Protein AF-A0A0F9SLY6-F1 (afdb_monomer_lite)

Radius of gyration: 61.39 Å; chains: 1; bounding box: 101×40×168 Å

Structure (mmCIF, N/CA/C/O backbone):
data_AF-A0A0F9SLY6-F1
#
_entry.id   AF-A0A0F9SLY6-F1
#
loop_
_atom_site.group_PDB
_atom_site.id
_atom_site.type_symbol
_atom_site.label_atom_id
_atom_site.label_alt_id
_atom_site.label_comp_id
_atom_site.label_asym_id
_atom_site.label_entity_id
_atom_site.label_seq_id
_atom_site.pdbx_PDB_ins_code
_atom_site.Cartn_x
_atom_site.Cartn_y
_atom_site.Cartn_z
_atom_site.occupancy
_atom_site.B_iso_or_equiv
_atom_site.auth_seq_id
_atom_site.auth_comp_id
_atom_site.auth_asym_id
_atom_site.auth_atom_id
_atom_site.pdbx_PDB_model_num
ATOM 1 N N . MET A 1 1 ? -42.425 -1.261 106.866 1.00 47.03 1 MET A N 1
ATOM 2 C CA . MET A 1 1 ? -43.127 -2.132 107.835 1.00 47.03 1 MET A CA 1
ATOM 3 C C . MET A 1 1 ? -44.609 -1.828 107.712 1.00 47.03 1 MET A C 1
ATOM 5 O O . MET A 1 1 ? -45.047 -0.785 108.190 1.00 47.03 1 MET A O 1
ATOM 9 N N . ALA A 1 2 ? -45.353 -2.676 107.007 1.00 48.91 2 ALA A N 1
ATOM 10 C CA . ALA A 1 2 ? -46.797 -2.530 106.864 1.00 48.91 2 ALA A CA 1
ATOM 11 C C . ALA A 1 2 ? -47.507 -3.067 108.118 1.00 48.91 2 ALA A C 1
ATOM 13 O O . ALA A 1 2 ? -47.234 -4.184 108.560 1.00 48.91 2 ALA A O 1
ATOM 14 N N . THR A 1 3 ? -48.412 -2.274 108.696 1.00 45.00 3 THR A N 1
ATOM 15 C CA . THR A 1 3 ? -49.222 -2.668 109.859 1.00 45.00 3 THR A CA 1
ATOM 16 C C . THR A 1 3 ? -50.641 -2.968 109.392 1.00 45.00 3 THR A C 1
ATOM 18 O O . THR A 1 3 ? -51.327 -2.081 108.885 1.00 45.00 3 THR A O 1
ATOM 21 N N . VAL A 1 4 ? -51.102 -4.206 109.569 1.00 47.44 4 VAL A N 1
ATOM 22 C CA . VAL A 1 4 ? -52.489 -4.591 109.264 1.00 47.44 4 VAL A CA 1
ATOM 23 C C . VAL A 1 4 ? -53.409 -4.108 110.376 1.00 47.44 4 VAL A C 1
ATOM 25 O O . VAL A 1 4 ? -53.183 -4.418 111.544 1.00 47.44 4 VAL A O 1
ATOM 28 N N . THR A 1 5 ? -54.488 -3.415 110.011 1.00 44.62 5 THR A N 1
ATOM 29 C CA . THR A 1 5 ? -55.606 -3.134 110.926 1.00 44.62 5 THR A CA 1
ATOM 30 C C . THR A 1 5 ? -56.842 -3.841 110.373 1.00 44.62 5 THR A C 1
ATOM 32 O O . THR A 1 5 ? -57.416 -3.393 109.387 1.00 44.62 5 THR A O 1
ATOM 35 N N . GLY A 1 6 ? -57.212 -4.988 110.947 1.00 45.09 6 GLY A N 1
ATOM 36 C CA . GLY A 1 6 ? -58.365 -5.792 110.516 1.00 45.09 6 GLY A CA 1
ATOM 37 C C . GLY A 1 6 ? -59.465 -5.852 111.578 1.00 45.09 6 GLY A C 1
ATOM 38 O O . GLY A 1 6 ? -59.184 -5.789 112.775 1.00 45.09 6 GLY A O 1
ATOM 39 N N . THR A 1 7 ? -60.724 -5.971 111.150 1.00 43.03 7 THR A N 1
ATOM 40 C CA . THR A 1 7 ? -61.892 -6.178 112.027 1.00 43.03 7 THR A CA 1
ATOM 41 C C . THR A 1 7 ? -62.180 -7.675 112.172 1.00 43.03 7 THR A C 1
ATOM 43 O O . THR A 1 7 ? -62.282 -8.386 111.176 1.00 43.03 7 THR A O 1
ATOM 46 N N . GLN A 1 8 ? -62.302 -8.169 113.408 1.00 48.91 8 GLN A N 1
ATOM 47 C CA . GLN A 1 8 ? -62.439 -9.599 113.703 1.00 48.91 8 GLN A CA 1
ATOM 48 C C . GLN A 1 8 ? -63.908 -10.042 113.763 1.00 48.91 8 GLN A C 1
ATOM 50 O O . GLN A 1 8 ? -64.738 -9.387 114.390 1.00 48.91 8 GLN A O 1
ATOM 55 N N . THR A 1 9 ? -64.204 -11.202 113.177 1.00 47.12 9 THR A N 1
ATOM 56 C CA . THR A 1 9 ? -65.429 -11.971 113.436 1.00 47.12 9 THR A CA 1
ATOM 57 C C . THR A 1 9 ? -65.025 -13.338 113.986 1.00 47.12 9 THR A C 1
ATOM 59 O O . THR A 1 9 ? -64.252 -14.058 113.361 1.00 47.12 9 THR A O 1
ATOM 62 N N . SER A 1 10 ? -65.472 -13.674 115.197 1.00 45.94 10 SER A N 1
ATOM 63 C CA . SER A 1 10 ? -65.272 -15.001 115.785 1.00 45.94 10 SER A CA 1
ATOM 64 C C . SER A 1 10 ? -66.527 -15.842 115.572 1.00 45.94 10 SER A C 1
ATOM 66 O O . SER A 1 10 ? -67.583 -15.499 116.104 1.00 45.94 10 SER A O 1
ATOM 68 N N . GLU A 1 11 ? -66.413 -16.963 114.867 1.00 47.12 11 GLU A N 1
ATOM 69 C CA . GLU A 1 11 ? -67.407 -18.037 114.936 1.00 47.12 11 GLU A CA 1
ATOM 70 C C . GLU A 1 11 ? -66.894 -19.107 115.903 1.00 47.12 11 GLU A C 1
ATOM 72 O O . GLU A 1 11 ? -65.900 -19.780 115.640 1.00 47.12 11 GLU A O 1
ATOM 77 N N . SER A 1 12 ? -67.526 -19.223 117.075 1.00 42.84 12 SER A N 1
ATOM 78 C CA . SER A 1 12 ? -67.151 -20.233 118.064 1.00 42.84 12 SER A CA 1
ATOM 79 C C . SER A 1 12 ? -67.780 -21.577 117.704 1.00 42.84 12 SER A C 1
ATOM 81 O O . SER A 1 12 ? -68.989 -21.754 117.865 1.00 42.84 12 SER A O 1
ATOM 83 N N . ILE A 1 13 ? -66.972 -22.553 117.303 1.00 45.09 13 ILE A N 1
ATOM 84 C CA . ILE A 1 13 ? -67.322 -23.968 117.450 1.00 45.09 13 ILE A CA 1
ATOM 85 C C . ILE A 1 13 ? -66.146 -24.653 118.151 1.00 45.09 13 ILE A C 1
ATOM 87 O O . ILE A 1 13 ? -64.994 -24.314 117.925 1.00 45.09 13 ILE A O 1
ATOM 91 N N . LEU A 1 14 ? -66.492 -25.542 119.076 1.00 47.72 14 LEU A N 1
ATOM 92 C CA . LEU A 1 14 ? -65.745 -26.141 120.189 1.00 47.72 14 LEU A CA 1
ATOM 93 C C . LEU A 1 14 ? -64.389 -26.843 119.907 1.00 47.72 14 LEU A C 1
ATOM 95 O O . LEU A 1 14 ? -63.908 -27.544 120.793 1.00 47.72 14 LEU A O 1
ATOM 99 N N . ASP A 1 15 ? -63.727 -26.608 118.775 1.00 49.34 15 ASP A N 1
ATOM 100 C CA . ASP A 1 15 ? -62.340 -27.019 118.519 1.00 49.34 15 ASP A CA 1
ATOM 101 C C . ASP A 1 15 ? -61.457 -25.804 118.189 1.00 49.34 15 ASP A C 1
ATOM 103 O O . ASP A 1 15 ? -61.853 -24.872 117.496 1.00 49.34 15 ASP A O 1
ATOM 107 N N . LYS A 1 16 ? -60.263 -25.776 118.785 1.00 58.00 16 LYS A N 1
ATOM 108 C CA . LYS A 1 16 ? -59.473 -24.579 119.132 1.00 58.00 16 LYS A CA 1
ATOM 109 C C . LYS A 1 16 ? -58.760 -23.899 117.949 1.00 58.00 16 LYS A C 1
ATOM 111 O O . LYS A 1 16 ? -57.535 -23.818 117.942 1.00 58.00 16 LYS A O 1
ATOM 116 N N . GLY A 1 17 ? -59.499 -23.367 116.983 1.00 55.12 17 GLY A N 1
ATOM 117 C CA . GLY A 1 17 ? -58.956 -22.511 115.923 1.00 55.12 17 GLY A CA 1
ATOM 118 C C . GLY A 1 17 ? -59.410 -21.059 116.078 1.00 55.12 17 GLY A C 1
ATOM 119 O O . GLY A 1 17 ? -60.606 -20.794 116.130 1.00 55.12 17 GLY A O 1
ATOM 120 N N . VAL A 1 18 ? -58.477 -20.104 116.133 1.00 57.91 18 VAL A N 1
ATOM 121 C CA . VAL A 1 18 ? -58.784 -18.671 115.976 1.00 57.91 18 VAL A CA 1
ATOM 122 C C . VAL A 1 18 ? -58.308 -18.254 114.593 1.00 57.91 18 VAL A C 1
ATOM 124 O O . VAL A 1 18 ? -57.108 -18.243 114.336 1.00 57.91 18 VAL A O 1
ATOM 127 N N . VAL A 1 19 ? -59.236 -17.896 113.704 1.00 60.72 19 VAL A N 1
ATOM 128 C CA . VAL A 1 19 ? -58.892 -17.372 112.376 1.00 60.72 19 VAL A CA 1
ATOM 129 C C . VAL A 1 19 ? -58.776 -15.852 112.465 1.00 60.72 19 VAL A C 1
ATOM 131 O O . VAL A 1 19 ? -59.751 -15.157 112.754 1.00 60.72 19 VAL A O 1
ATOM 134 N N . LEU A 1 20 ? -57.577 -15.325 112.226 1.00 62.00 20 LEU A N 1
ATOM 135 C CA . LEU A 1 20 ? -57.336 -13.887 112.109 1.00 62.00 20 LEU A CA 1
ATOM 136 C C . LEU A 1 20 ? -57.380 -13.507 110.624 1.00 62.00 20 LEU A C 1
ATOM 138 O O . LEU A 1 20 ? -56.587 -14.020 109.843 1.00 62.00 20 LEU A O 1
ATOM 142 N N . LYS A 1 21 ? -58.301 -12.618 110.231 1.00 64.19 21 LYS A N 1
ATOM 143 C CA . LYS A 1 21 ? -58.399 -12.089 108.859 1.00 64.19 21 LYS A CA 1
ATOM 144 C C . LYS A 1 21 ? -58.085 -10.594 108.844 1.00 64.19 21 LYS A C 1
ATOM 146 O O . LYS A 1 21 ? -58.566 -9.851 109.698 1.00 64.19 21 LYS A O 1
ATOM 151 N N . GLY A 1 22 ? -57.301 -10.153 107.867 1.00 65.62 22 GLY A N 1
ATOM 152 C CA . GLY A 1 22 ? -56.989 -8.744 107.645 1.00 65.62 22 GLY A CA 1
ATOM 153 C C . GLY A 1 22 ? -56.235 -8.543 106.335 1.00 65.62 22 GLY A C 1
ATOM 154 O O . GLY A 1 22 ? -55.629 -9.476 105.821 1.00 65.62 22 GLY A O 1
ATOM 155 N N . THR A 1 23 ? -56.282 -7.327 105.800 1.00 63.25 23 THR A N 1
ATOM 156 C CA . THR A 1 23 ? -55.599 -6.944 104.558 1.00 63.25 23 THR A CA 1
ATOM 157 C C . THR A 1 23 ? -54.415 -6.029 104.871 1.00 63.25 23 THR A C 1
ATOM 159 O O . THR A 1 23 ? -54.580 -5.025 105.569 1.00 63.25 23 THR A O 1
ATOM 162 N N . ALA A 1 24 ? -53.230 -6.358 104.350 1.00 69.12 24 ALA A N 1
ATOM 163 C CA . ALA A 1 24 ? -52.052 -5.487 104.350 1.00 69.12 24 ALA A CA 1
ATOM 164 C C . ALA A 1 24 ? -51.699 -5.118 102.916 1.00 69.12 24 ALA A C 1
ATOM 166 O O . ALA A 1 24 ? -51.645 -5.998 102.063 1.00 69.12 24 ALA A O 1
ATOM 167 N N . LEU A 1 25 ? -51.362 -3.853 102.681 1.00 70.12 25 LEU A N 1
ATOM 168 C CA . LEU A 1 25 ? -50.628 -3.478 101.480 1.00 70.12 25 LEU A CA 1
ATOM 169 C C . LEU A 1 25 ? -49.130 -3.628 101.769 1.00 70.12 25 LEU A C 1
ATOM 171 O O . LEU A 1 25 ? -48.620 -2.980 102.684 1.00 70.12 25 LEU A O 1
ATOM 175 N N . LEU A 1 26 ? -48.442 -4.483 101.014 1.00 72.25 26 LEU A N 1
ATOM 176 C CA . LEU A 1 26 ? -46.984 -4.613 101.053 1.00 72.25 26 LEU A CA 1
ATOM 177 C C . LEU A 1 26 ? -46.377 -3.782 99.921 1.00 72.25 26 LEU A C 1
ATOM 179 O O . LEU A 1 26 ? -46.855 -3.840 98.791 1.00 72.25 26 LEU A O 1
ATOM 183 N N . THR A 1 27 ? -45.327 -3.013 100.213 1.00 73.94 27 THR A N 1
ATOM 184 C CA . THR A 1 27 ? -44.611 -2.221 99.199 1.00 73.94 27 THR A CA 1
ATOM 185 C C . THR A 1 27 ? -43.226 -2.802 98.905 1.00 73.94 27 THR A C 1
ATOM 187 O O . THR A 1 27 ? -42.650 -3.477 99.765 1.00 73.94 27 THR A O 1
ATOM 190 N N . PRO A 1 28 ? -42.649 -2.560 97.708 1.00 72.25 28 PRO A N 1
ATOM 191 C CA . PRO A 1 28 ? -41.303 -3.027 97.391 1.00 72.25 28 PRO A CA 1
ATOM 192 C C . PRO A 1 28 ? -40.278 -2.533 98.424 1.00 72.25 28 PRO A C 1
ATOM 194 O O . PRO A 1 28 ? -40.086 -1.331 98.595 1.00 72.25 28 PRO A O 1
ATOM 197 N N . GLY A 1 29 ? -39.621 -3.469 99.115 1.00 73.00 29 GLY A N 1
ATOM 198 C CA . GLY A 1 29 ? -38.652 -3.189 100.184 1.00 73.00 29 GLY A CA 1
ATOM 199 C C . GLY A 1 29 ? -39.139 -3.522 101.600 1.00 73.00 29 GLY A C 1
ATOM 200 O O . GLY A 1 29 ? -38.327 -3.538 102.527 1.00 73.00 29 GLY A O 1
ATOM 201 N N . ASP A 1 30 ? -40.421 -3.847 101.786 1.00 78.44 30 ASP A N 1
ATOM 202 C CA . ASP A 1 30 ? -40.908 -4.402 103.050 1.00 78.44 30 ASP A CA 1
ATOM 203 C C . ASP A 1 30 ? -40.409 -5.844 103.232 1.00 78.44 30 ASP A C 1
ATOM 205 O O . ASP A 1 30 ? -40.794 -6.753 102.504 1.00 78.44 30 ASP A O 1
ATOM 209 N N . ALA A 1 31 ? -39.544 -6.063 104.226 1.00 73.38 31 ALA A N 1
ATOM 210 C CA . ALA A 1 31 ? -38.977 -7.383 104.519 1.00 73.38 31 ALA A CA 1
ATOM 211 C C . ALA A 1 31 ? -39.747 -8.167 105.600 1.00 73.38 31 ALA A C 1
ATOM 213 O O . ALA A 1 31 ? -39.442 -9.331 105.850 1.00 73.38 31 ALA A O 1
ATOM 214 N N . THR A 1 32 ? -40.711 -7.536 106.283 1.00 71.69 32 THR A N 1
ATOM 215 C CA . THR A 1 32 ? -41.458 -8.143 107.394 1.00 71.69 32 THR A CA 1
ATOM 216 C C . THR A 1 32 ? -42.928 -7.715 107.405 1.00 71.69 32 THR A C 1
ATOM 218 O O . THR A 1 32 ? -43.248 -6.534 107.250 1.00 71.69 32 THR A O 1
ATOM 221 N N . LEU A 1 33 ? -43.817 -8.684 107.649 1.00 72.88 33 LEU A N 1
ATOM 222 C CA . LEU A 1 33 ? -45.234 -8.487 107.963 1.00 72.88 33 LEU A CA 1
ATOM 223 C C . LEU A 1 33 ? -45.452 -8.835 109.438 1.00 72.88 33 LEU A C 1
ATOM 225 O O . LEU A 1 33 ? -45.078 -9.921 109.878 1.00 72.88 33 LEU A O 1
ATOM 229 N N . SER A 1 34 ? -46.046 -7.921 110.204 1.00 71.94 34 SER A N 1
ATOM 230 C CA . SER A 1 34 ? -46.295 -8.122 111.635 1.00 71.94 34 SER A CA 1
ATOM 231 C C . SER A 1 34 ? -47.796 -8.213 111.900 1.00 71.94 34 SER A C 1
ATOM 233 O O . SER A 1 34 ? -48.535 -7.271 111.614 1.00 71.94 34 SER A O 1
ATOM 235 N N . ILE A 1 35 ? -48.246 -9.349 112.440 1.00 73.00 35 ILE A N 1
ATOM 236 C CA . ILE A 1 35 ? -49.656 -9.626 112.746 1.00 73.00 35 ILE A CA 1
ATOM 237 C C . ILE A 1 35 ? -49.790 -9.770 114.269 1.00 73.00 35 ILE A C 1
ATOM 239 O O . ILE A 1 35 ? -49.386 -10.795 114.822 1.00 73.00 35 ILE A O 1
ATOM 243 N N . PRO A 1 36 ? -50.304 -8.756 114.987 1.00 71.94 36 PRO A N 1
ATOM 244 C CA . PRO A 1 36 ? -50.396 -8.816 116.441 1.00 71.94 36 PRO A CA 1
ATOM 245 C C . PRO A 1 36 ? -51.485 -9.798 116.894 1.00 71.94 36 PRO A C 1
ATOM 247 O O . PRO A 1 36 ? -52.618 -9.750 116.416 1.00 71.94 36 PRO A O 1
ATOM 250 N N . ILE A 1 37 ? -51.160 -10.653 117.871 1.00 71.62 37 ILE A N 1
ATOM 251 C CA . ILE A 1 37 ? -52.140 -11.533 118.522 1.00 71.62 37 ILE A CA 1
ATOM 252 C C . ILE A 1 37 ? -52.882 -10.730 119.600 1.00 71.62 37 ILE A C 1
ATOM 254 O O . ILE A 1 37 ? -52.233 -10.201 120.511 1.00 71.62 37 ILE A O 1
ATOM 258 N N . PRO A 1 38 ? -54.223 -10.644 119.547 1.00 69.38 38 PRO A N 1
ATOM 259 C CA . PRO A 1 38 ? -55.007 -9.960 120.568 1.00 69.38 38 PRO A CA 1
ATOM 260 C C . PRO A 1 38 ? -54.750 -10.519 121.972 1.00 69.38 38 PRO A C 1
ATOM 262 O O . PRO A 1 38 ? -54.596 -11.727 122.160 1.00 69.38 38 PRO A O 1
ATOM 265 N N . THR A 1 39 ? -54.736 -9.647 122.980 1.00 71.62 39 THR A N 1
ATOM 266 C CA . THR A 1 39 ? -54.427 -10.015 124.374 1.00 71.62 39 THR A CA 1
ATOM 267 C C . THR A 1 39 ? -55.385 -11.057 124.952 1.00 71.62 39 THR A C 1
ATOM 269 O O . THR A 1 39 ? -54.981 -11.873 125.773 1.00 71.62 39 THR A O 1
ATOM 272 N N . ASN A 1 40 ? -56.635 -11.082 124.490 1.00 67.75 40 ASN A N 1
ATOM 273 C CA . ASN A 1 40 ? -57.648 -12.064 124.876 1.00 67.75 40 ASN A CA 1
ATOM 274 C C . ASN A 1 40 ? -57.464 -13.447 124.224 1.00 67.75 40 ASN A C 1
ATOM 276 O O . ASN A 1 40 ? -58.158 -14.381 124.616 1.00 67.75 40 ASN A O 1
ATOM 280 N N . HIS A 1 41 ? -56.550 -13.590 123.258 1.00 68.00 41 HIS A N 1
ATOM 281 C CA . HIS A 1 41 ? -56.267 -14.842 122.543 1.00 68.00 41 HIS A CA 1
ATOM 282 C C . HIS A 1 41 ? -54.842 -15.367 122.780 1.00 68.00 41 HIS A C 1
ATOM 284 O O . HIS A 1 41 ? -54.396 -16.286 122.095 1.00 68.00 41 HIS A O 1
ATOM 290 N N . GLN A 1 42 ? -54.117 -14.808 123.751 1.00 71.62 42 GLN A N 1
ATOM 291 C CA . GLN A 1 42 ? -52.824 -15.349 124.165 1.00 71.62 42 GLN A CA 1
ATOM 292 C C . GLN A 1 42 ? -53.006 -16.658 124.944 1.00 71.62 42 GLN A C 1
ATOM 294 O O . GLN A 1 42 ? -54.005 -16.853 125.642 1.00 71.62 42 GLN A O 1
ATOM 299 N N . ALA A 1 43 ? -52.033 -17.566 124.840 1.00 67.69 43 ALA A N 1
ATOM 300 C CA . ALA A 1 43 ? -52.055 -18.794 125.622 1.00 67.69 43 ALA A CA 1
ATOM 301 C C . ALA A 1 43 ? -52.021 -18.475 127.126 1.00 67.69 43 ALA A C 1
ATOM 303 O O . ALA A 1 43 ? -51.259 -17.625 127.589 1.00 67.69 43 ALA A O 1
ATOM 304 N N . LEU A 1 44 ? -52.851 -19.178 127.899 1.00 71.62 44 LEU A N 1
ATOM 305 C CA . LEU A 1 44 ? -52.795 -19.121 129.358 1.00 71.62 44 LEU A CA 1
ATOM 306 C C . LEU A 1 44 ? -51.437 -19.639 129.853 1.00 71.62 44 LEU A C 1
ATOM 308 O O . LEU A 1 44 ? -50.836 -20.517 129.232 1.00 71.62 44 LEU A O 1
ATOM 312 N N . VAL A 1 45 ? -50.981 -19.122 130.998 1.00 74.56 45 VAL A N 1
ATOM 313 C CA . VAL A 1 45 ? -49.692 -19.487 131.607 1.00 74.56 45 VAL A CA 1
ATOM 314 C C . VAL A 1 45 ? -49.551 -21.012 131.700 1.00 74.56 45 VAL A C 1
ATOM 316 O O . VAL A 1 45 ? -50.402 -21.687 132.278 1.00 74.56 45 VAL A O 1
ATOM 319 N N . GLY A 1 46 ? -48.468 -21.545 131.124 1.00 73.75 46 GLY A N 1
ATOM 320 C CA . GLY A 1 46 ? -48.170 -22.981 131.096 1.00 73.75 46 GLY A CA 1
ATOM 321 C C . GLY A 1 46 ? -48.742 -23.750 129.898 1.00 73.75 46 GLY A C 1
ATOM 322 O O . GLY A 1 46 ? -48.698 -24.979 129.905 1.00 73.75 46 GLY A O 1
ATOM 323 N N . ARG A 1 47 ? -49.279 -23.067 128.878 1.00 72.25 47 ARG A N 1
ATOM 324 C CA . ARG A 1 47 ? -49.678 -23.667 127.595 1.00 72.25 47 ARG A CA 1
ATOM 325 C C . ARG A 1 47 ? -48.912 -23.052 126.429 1.00 72.25 47 ARG A C 1
ATOM 327 O O . ARG A 1 47 ? -48.580 -21.871 126.464 1.00 72.25 47 ARG A O 1
ATOM 334 N N . GLU A 1 48 ? -48.690 -23.851 125.393 1.00 67.38 48 GLU A N 1
ATOM 335 C CA . GLU A 1 48 ? -48.152 -23.387 124.114 1.00 67.38 48 GLU A CA 1
ATOM 336 C C . GLU A 1 48 ? -49.292 -23.016 123.161 1.00 67.38 48 GLU A C 1
ATOM 338 O O . GLU A 1 48 ? -50.375 -23.611 123.196 1.00 67.38 48 GLU A O 1
ATOM 343 N N . LEU A 1 49 ? -49.049 -21.995 122.342 1.00 67.50 49 LEU A N 1
ATOM 344 C CA . LEU A 1 49 ? -49.937 -21.585 121.263 1.00 67.50 49 LEU A CA 1
ATOM 345 C C . LEU A 1 49 ? -49.377 -22.153 119.957 1.00 67.50 49 LEU A C 1
ATOM 347 O O . LEU A 1 49 ? -48.248 -21.834 119.591 1.00 67.50 49 LEU A O 1
ATOM 351 N N . GLU A 1 50 ? -50.159 -22.965 119.255 1.00 67.88 50 GLU A N 1
ATOM 352 C CA . GLU A 1 50 ? -49.834 -23.390 117.895 1.00 67.88 50 GLU A CA 1
ATOM 353 C C . GLU A 1 50 ? -50.495 -22.419 116.914 1.00 67.88 50 GLU A C 1
ATOM 355 O O . GLU A 1 50 ? -51.704 -22.185 116.981 1.00 67.88 50 GLU A O 1
ATOM 360 N N . ILE A 1 51 ? -49.694 -21.807 116.042 1.00 68.88 51 ILE A N 1
ATOM 361 C CA . ILE A 1 51 ? -50.167 -20.846 115.043 1.00 68.88 51 ILE A CA 1
ATOM 362 C C . ILE A 1 51 ? -49.976 -21.469 113.668 1.00 68.88 51 ILE A C 1
ATOM 364 O O . ILE A 1 51 ? -48.852 -21.774 113.276 1.00 68.88 51 ILE A O 1
ATOM 368 N N . ILE A 1 52 ? -51.074 -21.604 112.931 1.00 66.69 52 ILE A N 1
ATOM 369 C CA . ILE A 1 52 ? -51.072 -22.001 111.525 1.00 66.69 52 ILE A CA 1
ATOM 370 C C . ILE A 1 52 ? -51.502 -20.777 110.721 1.00 66.69 52 ILE A C 1
ATOM 372 O O . ILE A 1 52 ? -52.562 -20.208 110.985 1.00 66.69 52 ILE A O 1
ATOM 376 N N . TRP A 1 53 ? -50.672 -20.353 109.771 1.00 69.56 53 TRP A N 1
ATOM 377 C CA . TRP A 1 53 ? -51.005 -19.282 108.834 1.00 69.56 53 TRP A CA 1
ATOM 378 C C . TRP A 1 53 ? -51.269 -19.837 107.435 1.00 69.56 53 TRP A C 1
ATOM 380 O O . TRP A 1 53 ? -50.681 -20.833 107.019 1.00 69.56 53 TRP A O 1
ATOM 390 N N . GLU A 1 54 ? -52.133 -19.150 106.701 1.00 68.88 54 GLU A N 1
ATOM 391 C CA . GLU A 1 54 ? -52.308 -19.299 105.262 1.00 68.88 54 GLU A CA 1
ATOM 392 C C . GLU A 1 54 ? -52.177 -17.895 104.674 1.00 68.88 54 GLU A C 1
ATOM 394 O O . GLU A 1 54 ? -52.803 -16.954 105.168 1.00 68.88 54 GLU A O 1
ATOM 399 N N . VAL A 1 55 ? -51.286 -17.731 103.698 1.00 70.06 55 VAL A N 1
ATOM 400 C CA . VAL A 1 55 ? -51.036 -16.445 103.041 1.00 70.06 55 VAL A CA 1
ATOM 401 C C . VAL A 1 55 ? -51.501 -16.585 101.605 1.00 70.06 55 VAL A C 1
ATOM 403 O O . VAL A 1 55 ? -50.927 -17.376 100.860 1.00 70.06 55 VAL A O 1
ATOM 406 N N . ASP A 1 56 ? -52.516 -15.810 101.238 1.00 69.06 56 ASP A N 1
ATOM 407 C CA .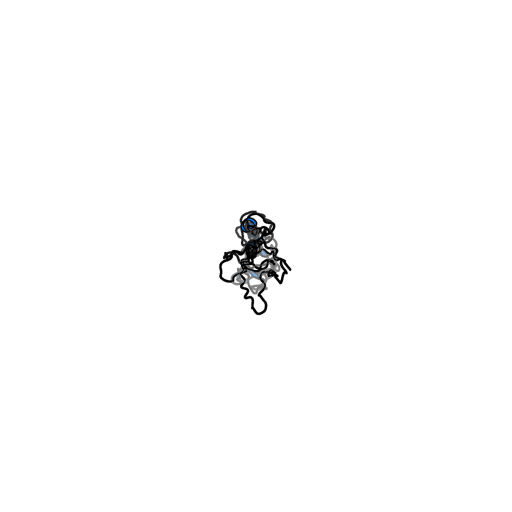 ASP A 1 56 ? -52.948 -15.665 99.852 1.00 69.06 56 ASP A CA 1
ATOM 408 C C . ASP A 1 56 ? -52.379 -14.353 99.296 1.00 69.06 56 ASP A C 1
ATOM 410 O O . ASP A 1 56 ? -52.492 -13.299 99.931 1.00 69.06 56 ASP A O 1
ATOM 414 N N . LEU A 1 57 ? -51.692 -14.435 98.158 1.00 67.31 57 LEU A N 1
ATOM 415 C CA . LEU A 1 57 ? -51.050 -13.298 97.503 1.00 67.31 57 LEU A CA 1
ATOM 416 C C . LEU A 1 57 ? -51.781 -13.034 96.192 1.00 67.31 57 LEU A C 1
ATOM 418 O O . LEU A 1 57 ? -51.549 -13.716 95.196 1.00 67.31 57 LEU A O 1
ATOM 422 N N . GLU A 1 58 ? -52.629 -12.013 96.182 1.00 65.44 58 GLU A N 1
ATOM 423 C CA . GLU A 1 58 ? -53.207 -11.497 94.947 1.00 65.44 58 GLU A CA 1
ATOM 424 C C . GLU A 1 58 ? -52.269 -10.426 94.379 1.00 65.44 58 GLU A C 1
ATOM 426 O O . GLU A 1 58 ? -52.108 -9.344 94.947 1.00 65.44 58 GLU A O 1
ATOM 431 N N . GLU A 1 59 ? -51.610 -10.735 93.261 1.00 64.06 59 GLU A N 1
ATOM 432 C CA . GLU A 1 59 ? -50.895 -9.726 92.485 1.00 64.06 59 GLU A CA 1
ATOM 433 C C . GLU A 1 59 ? -51.943 -8.879 91.756 1.00 64.06 59 GLU A C 1
ATOM 435 O O . GLU A 1 59 ? -52.533 -9.305 90.761 1.00 64.06 59 GLU A O 1
ATOM 440 N N . GLU A 1 60 ? -52.224 -7.680 92.272 1.00 61.41 60 GLU A N 1
ATOM 441 C CA . GLU A 1 60 ? -53.026 -6.713 91.532 1.00 61.41 60 GLU A CA 1
ATOM 442 C C . GLU A 1 60 ? -52.201 -6.318 90.302 1.00 61.41 60 GLU A C 1
ATOM 444 O O . GLU A 1 60 ? -51.209 -5.593 90.410 1.00 61.41 60 GLU A O 1
ATOM 449 N N . SER A 1 61 ? -52.559 -6.856 89.132 1.00 59.62 61 SER A N 1
ATOM 450 C CA . SER A 1 61 ? -51.898 -6.524 87.875 1.00 59.62 61 SER A CA 1
ATOM 451 C C . SER A 1 61 ? -52.175 -5.054 87.569 1.00 59.62 61 SER A C 1
ATOM 453 O O . SER A 1 61 ? -53.144 -4.710 86.886 1.00 59.62 61 SER A O 1
ATOM 455 N N . GLY A 1 62 ? -51.343 -4.167 88.113 1.00 55.44 62 GLY A N 1
ATOM 456 C CA . GLY A 1 62 ? -51.322 -2.769 87.737 1.00 55.44 62 GLY A CA 1
ATOM 457 C C . GLY A 1 62 ? -51.204 -2.724 86.223 1.00 55.44 62 GLY A C 1
ATOM 458 O O . GLY A 1 62 ? -50.293 -3.328 85.657 1.00 55.44 62 GLY A O 1
ATOM 459 N N . ALA A 1 63 ? -52.165 -2.076 85.567 1.00 52.53 63 ALA A N 1
ATOM 460 C CA . ALA A 1 63 ? -52.178 -1.886 84.127 1.00 52.53 63 ALA A CA 1
ATOM 461 C C . ALA A 1 63 ? -50.935 -1.081 83.718 1.00 52.53 63 ALA A C 1
ATOM 463 O O . ALA A 1 63 ? -50.961 0.143 83.602 1.00 52.53 63 ALA A O 1
ATOM 464 N N . GLY A 1 64 ? -49.820 -1.784 83.538 1.00 53.75 64 GLY A N 1
ATOM 465 C CA . GLY A 1 64 ? -48.626 -1.271 82.909 1.00 53.75 64 GLY A CA 1
ATOM 466 C C . GLY A 1 64 ? -48.981 -1.017 81.460 1.00 53.75 64 GLY A C 1
ATOM 467 O O . GLY A 1 64 ? -49.015 -1.941 80.650 1.00 53.75 64 GLY A O 1
ATOM 468 N N . VAL A 1 65 ? -49.282 0.238 81.138 1.00 58.38 65 VAL A N 1
ATOM 469 C CA . VAL A 1 65 ? -49.248 0.715 79.761 1.00 58.38 65 VAL A CA 1
ATOM 470 C C . VAL A 1 65 ? -47.804 0.534 79.307 1.00 58.38 65 VAL A C 1
ATOM 472 O O . VAL A 1 65 ? -46.946 1.375 79.575 1.00 58.38 65 VAL A O 1
ATOM 475 N N . LEU A 1 66 ? -47.514 -0.608 78.683 1.00 60.94 66 LEU A N 1
ATOM 476 C CA . LEU A 1 66 ? -46.296 -0.759 77.908 1.00 60.94 66 LEU A CA 1
ATOM 477 C C . LEU A 1 66 ? -46.298 0.387 76.885 1.00 60.94 66 LEU A C 1
ATOM 479 O O . LEU A 1 66 ? -47.350 0.648 76.285 1.00 60.94 66 LEU A O 1
ATOM 483 N N . PRO A 1 67 ? -45.173 1.103 76.692 1.00 63.94 67 PRO A N 1
ATOM 484 C CA . PRO A 1 67 ? -45.080 2.029 75.574 1.00 63.94 67 PRO A CA 1
ATOM 485 C C . PRO A 1 67 ? -45.462 1.254 74.306 1.00 63.94 67 PRO A C 1
ATOM 487 O O . PRO A 1 67 ? -45.152 0.060 74.228 1.00 63.94 67 PRO A O 1
ATOM 490 N N . PRO A 1 68 ? -46.176 1.875 73.351 1.00 62.59 68 PRO A N 1
ATOM 491 C CA . PRO A 1 68 ? -46.590 1.173 72.149 1.00 62.59 68 PRO A CA 1
ATOM 492 C C . PRO A 1 68 ? -45.351 0.521 71.541 1.00 62.59 68 PRO A C 1
ATOM 494 O O . PRO A 1 68 ? -44.383 1.213 71.224 1.00 62.59 68 PRO A O 1
ATOM 497 N N . VAL A 1 69 ? -45.370 -0.810 71.418 1.00 63.31 69 VAL A N 1
ATOM 498 C CA . VAL A 1 69 ? -44.467 -1.496 70.501 1.00 63.31 69 VAL A CA 1
ATOM 499 C C . VAL A 1 69 ? -44.881 -0.962 69.144 1.00 63.31 69 VAL A C 1
ATOM 501 O O . VAL A 1 69 ? -45.893 -1.369 68.582 1.00 63.31 69 VAL A O 1
ATOM 504 N N . THR A 1 70 ? -44.173 0.057 68.671 1.00 66.50 70 THR A N 1
ATOM 505 C CA . THR A 1 70 ? -44.227 0.407 67.266 1.00 66.50 70 THR A CA 1
ATOM 506 C C . THR A 1 70 ? -43.722 -0.835 66.565 1.00 66.50 70 THR A C 1
ATOM 508 O O . THR A 1 70 ? -42.547 -1.179 66.731 1.00 66.50 70 THR A O 1
ATOM 511 N N . ASP A 1 71 ? -44.607 -1.541 65.861 1.00 67.75 71 ASP A N 1
ATOM 512 C CA . ASP A 1 71 ? -44.173 -2.552 64.907 1.00 67.75 71 ASP A CA 1
ATOM 513 C C . ASP A 1 71 ? -42.995 -1.951 64.128 1.00 67.75 71 ASP A C 1
ATOM 515 O O . ASP A 1 71 ? -43.088 -0.776 63.732 1.00 67.75 71 ASP A O 1
ATOM 519 N N . PRO A 1 72 ? -41.868 -2.678 63.967 1.00 66.38 72 PRO A N 1
ATOM 520 C CA . PRO A 1 72 ? -40.789 -2.186 63.129 1.00 66.38 72 PRO A CA 1
ATOM 521 C C . PRO A 1 72 ? -41.434 -1.753 61.811 1.00 66.38 72 PRO A C 1
ATOM 523 O O . PRO A 1 72 ? -42.252 -2.522 61.284 1.00 66.38 72 PRO A O 1
ATOM 526 N N . PRO A 1 73 ? -41.172 -0.516 61.337 1.00 65.94 73 PRO A N 1
ATOM 527 C CA . PRO A 1 73 ? -41.811 0.014 60.145 1.00 65.94 73 PRO A CA 1
ATOM 528 C C . PRO A 1 73 ? -41.810 -1.071 59.086 1.00 65.94 73 PRO A C 1
ATOM 530 O O . PRO A 1 73 ? -40.766 -1.688 58.865 1.00 65.94 73 PRO A O 1
ATOM 533 N N . ALA A 1 74 ? -42.978 -1.368 58.509 1.00 60.25 74 ALA A N 1
ATOM 534 C CA . ALA A 1 74 ? -43.080 -2.402 57.496 1.00 60.25 74 ALA A CA 1
ATOM 535 C C . ALA A 1 74 ? -41.991 -2.129 56.449 1.00 60.25 74 ALA A C 1
ATOM 537 O O . ALA A 1 74 ? -42.034 -1.128 55.735 1.00 60.25 74 ALA A O 1
ATOM 538 N N . HIS A 1 75 ? -40.980 -2.994 56.434 1.00 67.94 75 HIS A N 1
ATOM 539 C CA . HIS A 1 75 ? -39.763 -2.787 55.659 1.00 67.94 75 HIS A CA 1
ATOM 540 C C . HIS A 1 75 ? -40.058 -2.946 54.162 1.00 67.94 75 HIS A C 1
ATOM 542 O O . HIS A 1 75 ? -39.474 -2.284 53.323 1.00 67.94 75 HIS A O 1
ATOM 548 N N . ALA A 1 76 ? -41.058 -3.756 53.802 1.00 61.66 76 ALA A N 1
ATOM 549 C CA . ALA A 1 76 ? -41.424 -3.977 52.404 1.00 61.66 76 ALA A CA 1
ATOM 550 C C . ALA A 1 76 ? -41.834 -2.681 51.649 1.00 61.66 76 ALA A C 1
ATOM 552 O O . ALA A 1 76 ? -41.356 -2.471 50.535 1.00 61.66 76 ALA A O 1
ATOM 553 N N . PRO A 1 77 ? -42.668 -1.778 52.207 1.00 61.16 77 PRO A N 1
ATOM 554 C CA . PRO A 1 77 ? -42.960 -0.485 51.581 1.00 61.16 77 PRO A CA 1
ATOM 555 C C . PRO A 1 77 ? -41.767 0.460 51.388 1.00 61.16 77 PRO A C 1
ATOM 557 O O . PRO A 1 77 ? -41.772 1.211 50.409 1.00 61.16 77 PRO A O 1
ATOM 560 N N . THR A 1 78 ? -40.766 0.450 52.281 1.00 61.16 78 THR A N 1
ATOM 561 C CA . THR A 1 78 ? -39.618 1.377 52.189 1.00 61.16 78 THR A CA 1
ATOM 562 C C . THR A 1 78 ? -38.691 1.039 51.019 1.00 61.16 78 THR A C 1
ATOM 564 O O . THR A 1 78 ? -37.974 1.914 50.544 1.00 61.16 78 THR A O 1
ATOM 567 N N . HIS A 1 79 ? -38.794 -0.184 50.480 1.00 62.88 79 HIS A N 1
ATOM 568 C CA . HIS A 1 79 ? -37.957 -0.704 49.390 1.00 62.88 79 HIS A CA 1
ATOM 569 C C . HIS A 1 79 ? -38.474 -0.362 47.988 1.00 62.88 79 HIS A C 1
ATOM 571 O O . HIS A 1 79 ? -37.752 -0.480 47.006 1.00 62.88 79 HIS A O 1
ATOM 577 N N . ILE A 1 80 ? -39.742 0.048 47.873 1.00 59.84 80 ILE A N 1
ATOM 578 C CA . ILE A 1 80 ? -40.425 0.228 46.577 1.00 59.84 80 ILE A CA 1
ATOM 579 C C . ILE A 1 80 ? -40.623 1.716 46.243 1.00 59.84 80 ILE A C 1
ATOM 581 O O . ILE A 1 80 ? -40.796 2.078 45.079 1.00 59.84 80 ILE A O 1
ATOM 585 N N . ARG A 1 81 ? -40.638 2.602 47.249 1.00 55.12 81 ARG A N 1
ATOM 586 C CA . ARG A 1 81 ? -40.927 4.036 47.077 1.00 55.12 81 ARG A CA 1
ATOM 587 C C . ARG A 1 81 ? -40.068 4.896 48.002 1.00 55.12 81 ARG A C 1
ATOM 589 O O . ARG A 1 81 ? -40.596 5.445 48.960 1.00 55.12 81 ARG A O 1
ATOM 596 N N . GLY A 1 82 ? -38.774 5.002 47.695 1.00 56.03 82 GLY A N 1
ATOM 597 C CA . GLY A 1 82 ? -37.875 6.039 48.222 1.00 56.03 82 GLY A CA 1
ATOM 598 C C . GLY A 1 82 ? -38.030 6.321 49.718 1.00 56.03 82 GLY A C 1
ATOM 599 O O . GLY A 1 82 ? -38.476 7.408 50.090 1.00 56.03 82 GLY A O 1
ATOM 600 N N . GLY A 1 83 ? -37.701 5.336 50.560 1.00 61.50 83 GLY A N 1
ATOM 601 C CA . GLY A 1 83 ? -37.500 5.574 51.989 1.00 61.50 83 GLY A CA 1
ATOM 602 C C . GLY A 1 83 ? -36.390 6.604 52.247 1.00 61.50 83 GLY A C 1
ATOM 603 O O . GLY A 1 83 ? -35.683 7.020 51.334 1.00 61.50 83 GLY A O 1
ATOM 604 N N . THR A 1 84 ? -36.233 7.035 53.502 1.00 62.53 84 THR A N 1
ATOM 605 C CA . THR A 1 84 ? -35.089 7.877 53.913 1.00 62.53 84 THR A CA 1
ATOM 606 C C . THR A 1 84 ? -33.751 7.158 53.791 1.00 62.53 84 THR A C 1
ATOM 608 O O . THR A 1 84 ? -32.714 7.815 53.778 1.00 62.53 84 THR A O 1
ATOM 611 N N . ASP A 1 85 ? -33.796 5.830 53.719 1.00 65.88 85 ASP A N 1
ATOM 612 C CA . ASP A 1 85 ? -32.637 4.980 53.535 1.00 65.88 85 ASP A CA 1
ATOM 613 C C . ASP A 1 85 ? -32.402 4.841 52.029 1.00 65.88 85 ASP A C 1
ATOM 615 O O . ASP A 1 85 ? -33.275 4.376 51.287 1.00 65.88 85 ASP A O 1
ATOM 619 N N . GLU A 1 86 ? -31.240 5.304 51.574 1.00 67.75 86 GLU A N 1
ATOM 620 C CA . GLU A 1 86 ? -30.771 5.044 50.220 1.00 67.75 86 GLU A CA 1
ATOM 621 C C . GLU A 1 86 ? -30.554 3.536 50.083 1.00 67.75 86 GLU A C 1
ATOM 623 O O . GLU A 1 86 ? -29.834 2.931 50.873 1.00 67.75 86 GLU A O 1
ATOM 628 N N . ILE A 1 87 ? -31.231 2.925 49.113 1.00 74.31 87 ILE A N 1
ATOM 629 C CA . ILE A 1 87 ? -30.948 1.548 48.721 1.00 74.31 87 ILE A CA 1
ATOM 630 C C . ILE A 1 87 ? -29.738 1.653 47.804 1.00 74.31 87 ILE A C 1
ATOM 632 O O . ILE A 1 87 ? -29.872 2.049 46.642 1.00 74.31 87 ILE A O 1
ATOM 636 N N . ASP A 1 88 ? -28.564 1.370 48.348 1.00 71.56 88 ASP A N 1
ATOM 637 C CA . ASP A 1 88 ? -27.306 1.284 47.623 1.00 71.56 88 ASP A CA 1
ATOM 638 C C . ASP A 1 88 ? -27.368 0.076 46.674 1.00 71.56 88 ASP A C 1
ATOM 640 O O . ASP A 1 88 ? -27.037 -1.065 46.976 1.00 71.56 88 ASP A O 1
ATOM 644 N N . GLY A 1 89 ? -27.930 0.320 45.487 1.00 79.88 89 GLY A N 1
ATOM 645 C CA . GLY A 1 89 ? -28.146 -0.712 44.473 1.00 79.88 89 GLY A CA 1
ATOM 646 C C . GLY A 1 89 ? -26.855 -1.244 43.845 1.00 79.88 89 GLY A C 1
ATOM 647 O O . GLY A 1 89 ? -26.924 -2.138 43.007 1.00 79.88 89 GLY A O 1
ATOM 648 N N . ASP A 1 90 ? -25.696 -0.706 44.220 1.00 83.19 90 ASP A N 1
ATOM 649 C CA . ASP A 1 90 ? -24.380 -1.113 43.732 1.00 83.19 90 ASP A CA 1
ATOM 650 C C . ASP A 1 90 ? -23.982 -2.521 44.200 1.00 83.19 90 ASP A C 1
ATOM 652 O O . ASP A 1 90 ? -23.309 -3.237 43.453 1.00 83.19 90 ASP A O 1
ATOM 656 N N . GLN A 1 91 ? -24.458 -2.948 45.374 1.00 88.31 91 GLN A N 1
ATOM 657 C CA . GLN A 1 91 ? -24.243 -4.285 45.944 1.00 88.31 91 GLN A CA 1
ATOM 658 C C . GLN A 1 91 ? -25.459 -5.216 45.827 1.00 88.31 91 GLN A C 1
ATOM 660 O O . GLN A 1 91 ? -25.530 -6.238 46.509 1.00 88.31 91 GLN A O 1
ATOM 665 N N . LEU A 1 92 ? -26.425 -4.894 44.959 1.00 90.19 92 LEU A N 1
ATOM 666 C CA . LEU A 1 92 ? -27.536 -5.803 44.684 1.00 90.19 92 LEU A CA 1
ATOM 667 C C . LEU A 1 92 ? -27.010 -7.085 44.021 1.00 90.19 92 LEU A C 1
ATOM 669 O O . LEU A 1 92 ? -26.401 -7.016 42.954 1.00 90.19 92 LEU A O 1
ATOM 673 N N . ASP A 1 93 ? -27.276 -8.227 44.649 1.00 90.44 93 ASP A N 1
ATOM 674 C CA . ASP A 1 93 ? -26.847 -9.548 44.190 1.00 90.44 93 ASP A CA 1
ATOM 675 C C . ASP A 1 93 ? -27.660 -10.025 42.969 1.00 90.44 93 ASP A C 1
ATOM 677 O O . ASP A 1 93 ? -28.896 -9.951 42.952 1.00 90.44 93 ASP A O 1
ATOM 681 N N . ILE A 1 94 ? -26.964 -10.485 41.931 1.00 92.00 94 ILE A N 1
ATOM 682 C CA . ILE A 1 94 ? -27.511 -10.963 40.662 1.00 92.00 94 ILE A CA 1
ATOM 683 C C . ILE A 1 94 ? -26.992 -12.381 40.399 1.00 92.00 94 ILE A C 1
ATOM 685 O O . ILE A 1 94 ? -25.905 -12.578 39.863 1.00 92.00 94 ILE A O 1
ATOM 689 N N . ASP A 1 95 ? -27.848 -13.378 40.642 1.00 91.88 95 ASP A N 1
ATOM 690 C CA . ASP A 1 95 ? -27.550 -14.801 40.384 1.00 91.88 95 ASP A CA 1
ATOM 691 C C . ASP A 1 95 ? -27.315 -15.132 38.893 1.00 91.88 95 ASP A C 1
ATOM 693 O O . ASP A 1 95 ? -26.848 -16.216 38.525 1.00 91.88 95 ASP A O 1
ATOM 697 N N . PHE A 1 96 ? -27.731 -14.244 37.986 1.00 92.62 96 PHE A N 1
ATOM 698 C CA . PHE A 1 96 ? -27.597 -14.465 36.552 1.00 92.62 96 PHE A CA 1
ATOM 699 C C . PHE A 1 96 ? -26.178 -14.138 36.092 1.00 92.62 96 PHE A C 1
ATOM 701 O O . PHE A 1 96 ? -25.828 -12.969 35.979 1.00 92.62 96 PHE A O 1
ATOM 708 N N . LEU A 1 97 ? -25.408 -15.167 35.726 1.00 87.62 97 LEU A N 1
ATOM 709 C CA . LEU A 1 97 ? -24.086 -15.024 35.118 1.00 87.62 97 LEU A CA 1
ATOM 710 C C . LEU A 1 97 ? -24.163 -15.117 33.577 1.00 87.62 97 LEU A C 1
ATOM 712 O O . LEU A 1 97 ? -24.206 -16.222 33.022 1.00 87.62 97 LEU A O 1
ATOM 716 N N . PRO A 1 98 ? -24.195 -13.987 32.854 1.00 87.06 98 PRO A N 1
ATOM 717 C CA . PRO A 1 98 ? -24.229 -13.984 31.398 1.00 87.06 98 PRO A CA 1
ATOM 718 C C . PRO A 1 98 ? -22.926 -14.491 30.774 1.00 87.06 98 PRO A C 1
ATOM 720 O O . PRO A 1 98 ? -21.846 -14.351 31.333 1.00 87.06 98 PRO A O 1
ATOM 723 N N . THR A 1 99 ? -23.021 -15.022 29.552 1.00 90.88 99 THR A N 1
ATOM 724 C CA . THR A 1 99 ? -21.855 -15.473 28.769 1.00 90.88 99 THR A CA 1
ATOM 725 C C . THR A 1 99 ? -21.323 -14.423 27.789 1.00 90.88 99 THR A C 1
ATOM 727 O O . THR A 1 99 ? -20.320 -14.670 27.127 1.00 90.88 99 THR A O 1
ATOM 730 N N . ASN A 1 100 ? -22.017 -13.294 27.612 1.00 87.38 100 ASN A N 1
ATOM 731 C CA . ASN A 1 100 ? -21.674 -12.259 26.628 1.00 87.38 100 ASN A CA 1
ATOM 732 C C . ASN A 1 100 ? -20.814 -11.124 27.194 1.00 87.38 100 ASN A C 1
ATOM 734 O O . ASN A 1 100 ? -20.368 -10.293 26.411 1.00 87.38 100 ASN A O 1
ATOM 738 N N . TYR A 1 101 ? -20.589 -11.087 28.507 1.00 91.81 101 TYR A N 1
ATOM 739 C CA . TYR A 1 101 ? -19.610 -10.227 29.164 1.00 91.81 101 TYR A CA 1
ATOM 740 C C . TYR A 1 101 ? -19.056 -10.899 30.418 1.00 91.81 101 TYR A C 1
ATOM 742 O O . TYR A 1 101 ? -19.629 -11.870 30.907 1.00 91.81 101 TYR A O 1
ATOM 750 N N . THR A 1 102 ? -17.949 -10.371 30.932 1.00 94.00 102 THR A N 1
ATOM 751 C CA . THR A 1 102 ? -17.342 -10.809 32.193 1.00 94.00 102 THR A CA 1
ATOM 752 C C . THR A 1 102 ? -17.588 -9.724 33.242 1.00 94.00 102 THR A C 1
ATOM 754 O O . THR A 1 102 ? -17.143 -8.601 33.006 1.00 94.00 102 THR A O 1
ATOM 757 N N . PRO A 1 103 ? -18.290 -9.996 34.360 1.00 95.62 103 PRO A N 1
ATOM 758 C CA . PRO A 1 103 ? -18.400 -9.041 35.464 1.00 95.62 103 PRO A CA 1
ATOM 759 C C . PRO A 1 103 ? -17.019 -8.615 35.985 1.00 95.62 103 PRO A C 1
ATOM 761 O O . PRO A 1 103 ? -16.108 -9.442 36.062 1.00 95.62 103 PRO A O 1
ATOM 764 N N . ASP A 1 104 ? -16.866 -7.343 36.352 1.00 94.50 104 ASP A N 1
ATOM 765 C CA . ASP A 1 104 ? -15.584 -6.756 36.757 1.00 94.50 104 ASP A CA 1
ATOM 766 C C . ASP A 1 104 ? -15.668 -6.120 38.151 1.00 94.50 104 ASP A C 1
ATOM 768 O O . ASP A 1 104 ? -16.418 -5.176 38.386 1.00 94.50 104 ASP A O 1
ATOM 772 N N . THR A 1 105 ? -14.853 -6.624 39.077 1.00 94.75 105 THR A N 1
ATOM 773 C CA . THR A 1 105 ? -14.778 -6.161 40.470 1.00 94.75 105 THR A CA 1
ATOM 774 C C . THR A 1 105 ? -13.743 -5.055 40.694 1.00 94.75 105 THR A C 1
ATOM 776 O O . THR A 1 105 ? -13.297 -4.857 41.821 1.00 94.75 105 THR A O 1
ATOM 779 N N . SER A 1 106 ? -13.286 -4.374 39.641 1.00 94.81 106 SER A N 1
ATOM 780 C CA . SER A 1 106 ? -12.373 -3.231 39.753 1.00 94.81 106 SER A CA 1
ATOM 781 C C . SER A 1 106 ? -12.947 -1.974 40.443 1.00 94.81 106 SER A C 1
ATOM 783 O O . SER A 1 106 ? -12.141 -1.243 41.030 1.00 94.81 106 SER A O 1
ATOM 785 N N . PRO A 1 107 ? -14.269 -1.685 40.432 1.00 93.56 107 PRO A N 1
ATOM 786 C CA . PRO A 1 107 ? -14.841 -0.576 41.204 1.00 93.56 107 PRO A CA 1
ATOM 787 C C . PRO A 1 107 ? -14.720 -0.793 42.724 1.00 93.56 107 PRO A C 1
ATOM 789 O O . PRO A 1 107 ? -14.807 -1.919 43.210 1.00 93.56 107 PRO A O 1
ATOM 792 N N . ALA A 1 108 ? -14.516 0.283 43.492 1.00 91.31 108 ALA A N 1
ATOM 793 C CA . ALA A 1 108 ? -14.154 0.212 44.918 1.00 91.31 108 ALA A CA 1
ATOM 794 C C . ALA A 1 108 ? -15.309 -0.244 45.829 1.00 91.31 108 ALA A C 1
ATOM 796 O O . ALA A 1 108 ? -15.093 -0.757 46.925 1.00 91.31 108 ALA A O 1
ATOM 797 N N . GLU A 1 109 ? -16.528 -0.034 45.359 1.00 84.75 109 GLU A N 1
ATOM 798 C CA . GLU A 1 109 ? -17.800 -0.375 45.978 1.00 84.75 109 GLU A CA 1
ATOM 799 C C . GLU A 1 109 ? -18.195 -1.856 45.789 1.00 84.75 109 GLU A C 1
ATOM 801 O O . GLU A 1 109 ? -19.129 -2.346 46.428 1.00 84.75 109 GLU A O 1
ATOM 806 N N . VAL A 1 110 ? -17.463 -2.607 44.955 1.00 90.19 110 VAL A N 1
ATOM 807 C CA . VAL A 1 110 ? -17.751 -4.010 44.629 1.00 90.19 110 VAL A CA 1
ATOM 808 C C . VAL A 1 110 ? -16.927 -4.966 45.491 1.00 90.19 110 VAL A C 1
ATOM 810 O O . VAL A 1 110 ? -15.706 -4.859 45.576 1.00 90.19 110 VAL A O 1
ATOM 813 N N . THR A 1 111 ? -17.582 -5.969 46.082 1.00 91.25 111 THR A N 1
ATOM 814 C CA . THR A 1 111 ? -16.912 -7.046 46.837 1.00 91.25 111 THR A CA 1
ATOM 815 C C . THR A 1 111 ? -17.183 -8.451 46.286 1.00 91.25 111 THR A C 1
ATOM 817 O O . THR A 1 111 ? -16.495 -9.391 46.683 1.00 91.25 111 THR A O 1
ATOM 820 N N . SER A 1 112 ? -18.123 -8.599 45.343 1.00 92.38 112 SER A N 1
ATOM 821 C CA . SER A 1 112 ? -18.450 -9.851 44.642 1.00 92.38 112 SER A CA 1
ATOM 822 C C . SER A 1 112 ? -18.680 -9.603 43.147 1.00 92.38 112 SER A C 1
ATOM 824 O O . SER A 1 112 ? -19.125 -8.528 42.749 1.00 92.38 112 SER A O 1
ATOM 826 N N . THR A 1 113 ? -18.421 -10.610 42.308 1.00 94.19 113 THR A N 1
ATOM 827 C CA . THR A 1 113 ? -18.751 -10.584 40.870 1.00 94.19 113 THR A CA 1
ATOM 828 C C . THR A 1 113 ? -20.251 -10.587 40.589 1.00 94.19 113 THR A C 1
ATOM 830 O O . THR A 1 113 ? -20.640 -10.277 39.470 1.00 94.19 113 THR A O 1
ATOM 833 N N . GLU A 1 114 ? -21.072 -10.943 41.575 1.00 93.56 114 GLU A N 1
ATOM 834 C CA . GLU A 1 114 ? -22.534 -11.022 41.446 1.00 93.56 114 GLU A CA 1
ATOM 835 C C . GLU A 1 114 ? -23.213 -9.665 41.722 1.00 93.56 114 GLU A C 1
ATOM 837 O O . GLU A 1 114 ? -24.403 -9.495 41.490 1.00 93.56 114 GLU A O 1
ATOM 842 N N . HIS A 1 115 ? -22.466 -8.649 42.167 1.00 94.12 115 HIS A N 1
ATOM 843 C CA . HIS A 1 115 ? -23.013 -7.311 42.410 1.00 94.12 115 HIS A CA 1
ATOM 844 C C . HIS A 1 115 ? -23.400 -6.597 41.105 1.00 94.12 115 HIS A C 1
ATOM 846 O O . HIS A 1 115 ? -22.636 -6.611 40.135 1.00 94.12 115 HIS A O 1
ATOM 852 N N . LEU A 1 116 ? -24.524 -5.867 41.097 1.00 93.25 116 LEU A N 1
ATOM 853 C CA . LEU A 1 116 ? -24.976 -5.067 39.948 1.00 93.25 116 LEU A CA 1
ATOM 854 C C . LEU A 1 116 ? -23.868 -4.172 39.376 1.00 93.25 116 LEU A C 1
ATOM 856 O O . LEU A 1 116 ? -23.707 -4.114 38.157 1.00 93.25 116 LEU A O 1
ATOM 860 N N . THR A 1 117 ? -23.067 -3.519 40.221 1.00 94.56 117 THR A N 1
ATOM 861 C CA . THR A 1 117 ? -21.956 -2.679 39.745 1.00 94.56 117 THR A CA 1
ATOM 862 C C . THR A 1 117 ? -20.886 -3.481 39.004 1.00 94.56 117 THR A C 1
ATOM 864 O O . THR A 1 117 ? -20.381 -3.010 37.984 1.00 94.56 117 THR A O 1
ATOM 867 N N . ALA A 1 118 ? -20.597 -4.717 39.428 1.00 95.25 118 ALA A N 1
ATOM 868 C CA . ALA A 1 118 ? -19.665 -5.596 38.721 1.00 95.25 118 ALA A CA 1
ATOM 869 C C . ALA A 1 118 ? -20.180 -5.948 37.320 1.00 95.25 118 ALA A C 1
ATOM 871 O O . ALA A 1 118 ? -19.435 -5.933 36.335 1.00 95.25 118 ALA A O 1
ATOM 872 N N . HIS A 1 119 ? -21.483 -6.219 37.224 1.00 95.25 119 HIS A N 1
ATOM 873 C CA . HIS A 1 119 ? -22.150 -6.500 35.961 1.00 95.25 119 HIS A CA 1
ATOM 874 C C . HIS A 1 119 ? -22.163 -5.282 35.028 1.00 95.25 119 HIS A C 1
ATOM 876 O O . HIS A 1 119 ? -21.823 -5.406 33.850 1.00 95.25 119 HIS A O 1
ATOM 882 N N . LEU A 1 120 ? -22.509 -4.098 35.542 1.00 94.12 120 LEU A N 1
ATOM 883 C CA . LEU A 1 120 ? -22.523 -2.857 34.764 1.00 94.12 120 LEU A CA 1
ATOM 884 C C . LEU A 1 120 ? -21.130 -2.487 34.257 1.00 94.12 120 LEU A C 1
ATOM 886 O O . LEU A 1 120 ? -21.005 -2.107 33.096 1.00 94.12 120 LEU A O 1
ATOM 890 N N . LYS A 1 121 ? -20.087 -2.657 35.078 1.00 93.56 121 LYS A N 1
ATOM 891 C CA . LYS A 1 121 ? -18.702 -2.417 34.661 1.00 93.56 121 LYS A CA 1
ATOM 892 C C . LYS A 1 121 ? -18.263 -3.373 33.548 1.00 93.56 121 LYS A C 1
ATOM 894 O O . LYS A 1 121 ? -17.693 -2.926 32.558 1.00 93.56 121 LYS A O 1
ATOM 899 N N . GLY A 1 122 ? -18.586 -4.662 33.662 1.00 93.06 122 GLY A N 1
ATOM 900 C CA . GLY A 1 122 ? -18.305 -5.641 32.607 1.00 93.06 122 GLY A CA 1
ATOM 901 C C . GLY A 1 122 ? -19.016 -5.327 31.283 1.00 93.06 122 GLY A C 1
ATOM 902 O O . GLY A 1 122 ? -18.451 -5.518 30.206 1.00 93.06 122 GLY A O 1
ATOM 903 N N . ILE A 1 123 ? -20.246 -4.807 31.343 1.00 92.00 123 ILE A N 1
ATOM 904 C CA . ILE A 1 123 ? -20.978 -4.322 30.163 1.00 92.00 123 ILE A CA 1
ATOM 905 C C . ILE A 1 123 ? -20.323 -3.059 29.593 1.00 92.00 123 ILE A C 1
ATOM 907 O O . ILE A 1 123 ? -20.157 -2.965 28.376 1.00 92.00 123 ILE A O 1
ATOM 911 N N . ASP A 1 124 ? -19.952 -2.107 30.452 1.00 91.75 124 ASP A N 1
ATOM 912 C CA . ASP A 1 124 ? -19.293 -0.858 30.061 1.00 91.75 124 ASP A CA 1
ATOM 913 C C . ASP A 1 124 ? -17.970 -1.131 29.338 1.00 91.75 124 ASP A C 1
ATOM 915 O O . ASP A 1 124 ? -17.722 -0.553 28.284 1.00 91.75 124 ASP A O 1
ATOM 919 N N . ASP A 1 125 ? -17.184 -2.108 29.801 1.00 89.75 125 ASP A N 1
ATOM 920 C CA . ASP A 1 125 ? -15.955 -2.532 29.125 1.00 89.75 125 ASP A CA 1
ATOM 921 C C . ASP A 1 125 ? -16.221 -3.052 27.710 1.00 89.75 125 ASP A C 1
ATOM 923 O O . ASP A 1 125 ? -15.483 -2.737 26.776 1.00 89.75 125 ASP A O 1
ATOM 927 N N . ILE A 1 126 ? -17.293 -3.821 27.508 1.00 86.12 126 ILE A N 1
ATOM 928 C CA . ILE A 1 126 ? -17.653 -4.329 26.179 1.00 86.12 126 ILE A CA 1
ATOM 929 C C . ILE A 1 126 ? -18.187 -3.223 25.275 1.00 86.12 126 ILE A C 1
ATOM 931 O O . ILE A 1 126 ? -17.844 -3.183 24.093 1.00 86.12 126 ILE A O 1
ATOM 935 N N . ILE A 1 127 ? -18.999 -2.308 25.800 1.00 83.94 127 ILE A N 1
ATOM 936 C CA . ILE A 1 127 ? -19.497 -1.167 25.026 1.00 83.94 127 ILE A CA 1
ATOM 937 C C . ILE A 1 127 ? -18.336 -0.226 24.666 1.00 83.94 127 ILE A C 1
ATOM 939 O O . ILE A 1 127 ? -18.210 0.171 23.507 1.00 83.94 127 ILE A O 1
ATOM 943 N N . GLY A 1 128 ? -17.451 0.072 25.617 1.00 78.38 128 GLY A N 1
ATOM 944 C CA . GLY A 1 128 ? -16.297 0.953 25.450 1.00 78.38 128 GLY A CA 1
ATOM 945 C C . GLY A 1 128 ? -15.205 0.400 24.530 1.00 78.38 128 GLY A C 1
ATOM 946 O O . GLY A 1 128 ? -14.472 1.178 23.925 1.00 78.38 128 GLY A O 1
ATOM 947 N N . THR A 1 129 ? -15.117 -0.925 24.366 1.00 67.81 129 THR A N 1
ATOM 948 C CA . THR A 1 129 ? -14.144 -1.589 23.473 1.00 67.81 129 THR A CA 1
ATOM 949 C C . THR A 1 129 ? -14.700 -1.953 22.089 1.00 67.81 129 THR A C 1
ATOM 951 O O . THR A 1 129 ? -14.041 -2.657 21.326 1.00 67.81 129 THR A O 1
ATOM 954 N N . GLY A 1 130 ? -15.890 -1.461 21.722 1.00 61.56 130 GLY A N 1
ATOM 955 C CA . GLY A 1 130 ? -16.476 -1.674 20.390 1.00 61.56 130 GLY A CA 1
ATOM 956 C C . GLY A 1 130 ? -17.296 -2.964 20.241 1.00 61.56 130 GLY A C 1
ATOM 957 O O . GLY A 1 130 ? -17.760 -3.278 19.146 1.00 61.56 130 GLY A O 1
ATOM 958 N N . GLY A 1 131 ? -17.549 -3.694 21.331 1.00 56.66 131 GLY A N 1
ATOM 959 C CA . GLY A 1 131 ? -18.448 -4.855 21.359 1.00 56.66 131 GLY A CA 1
ATOM 960 C C . GLY A 1 131 ? -19.939 -4.499 21.271 1.00 56.66 131 GLY A C 1
ATOM 961 O O . GLY A 1 131 ? -20.784 -5.386 21.155 1.00 56.66 131 GLY A O 1
ATOM 962 N N . GLY A 1 132 ? -20.268 -3.206 21.278 1.00 50.78 132 GLY A N 1
ATOM 963 C CA . GLY A 1 132 ? -21.605 -2.672 21.056 1.00 50.78 132 GLY A CA 1
ATOM 964 C C . GLY A 1 132 ? -21.652 -1.742 19.849 1.00 50.78 132 GLY A C 1
ATOM 965 O O . GLY A 1 132 ? -21.721 -0.528 20.012 1.00 50.78 132 GLY A O 1
ATOM 966 N N . VAL A 1 133 ? -21.737 -2.289 18.633 1.00 49.62 133 VAL A N 1
ATOM 967 C CA . VAL A 1 133 ? -22.394 -1.562 17.533 1.00 49.62 133 VAL A CA 1
ATOM 968 C C . VAL A 1 133 ? -23.892 -1.516 17.860 1.00 49.62 133 VAL A C 1
ATOM 970 O O . VAL A 1 133 ? -24.701 -2.257 17.307 1.00 49.62 133 VAL A O 1
ATOM 973 N N . ILE A 1 134 ? -24.276 -0.668 18.816 1.00 54.81 134 ILE A N 1
ATOM 974 C CA . ILE A 1 134 ? -25.661 -0.239 18.968 1.00 54.81 134 ILE A CA 1
ATOM 975 C C . ILE A 1 134 ? -25.845 0.847 17.916 1.00 54.81 134 ILE A C 1
ATOM 977 O O . ILE A 1 134 ? -25.348 1.963 18.049 1.00 54.81 134 ILE A O 1
ATOM 981 N N . ALA A 1 135 ? -26.528 0.506 16.830 1.00 53.09 135 ALA A N 1
ATOM 982 C CA . ALA A 1 135 ? -26.972 1.469 15.838 1.00 53.09 135 ALA A CA 1
ATOM 983 C C . ALA A 1 135 ? -27.909 2.500 16.496 1.00 53.09 135 ALA A C 1
ATOM 985 O O . ALA A 1 135 ? -29.119 2.308 16.536 1.00 53.09 135 ALA A O 1
ATOM 986 N N . SER A 1 136 ? -27.360 3.588 17.037 1.00 60.38 136 SER A N 1
ATOM 987 C CA . SER A 1 136 ? -28.112 4.785 17.417 1.00 60.38 136 SER A CA 1
ATOM 988 C C . SER A 1 136 ? -27.158 5.963 17.622 1.00 60.38 136 SER A C 1
ATOM 990 O O . SER A 1 136 ? -26.585 6.131 18.692 1.00 60.38 136 SER A O 1
ATOM 992 N N . GLY A 1 137 ? -27.019 6.798 16.589 1.00 43.97 137 GLY A N 1
ATOM 993 C CA . GLY A 1 137 ? -26.268 8.054 16.645 1.00 43.97 137 GLY A CA 1
ATOM 994 C C . GLY A 1 137 ? -24.964 7.998 15.861 1.00 43.97 137 GLY A C 1
ATOM 995 O O . GLY A 1 137 ? -23.889 7.848 16.426 1.00 43.97 137 GLY A O 1
ATOM 996 N N . VAL A 1 138 ? -25.060 8.153 14.540 1.00 45.16 138 VAL A N 1
ATOM 997 C CA . VAL A 1 138 ? -23.902 8.390 13.669 1.00 45.16 138 VAL A CA 1
ATOM 998 C C . VAL A 1 138 ? -23.292 9.745 14.047 1.00 45.16 138 VAL A C 1
ATOM 1000 O O . VAL A 1 138 ? -23.657 10.777 13.493 1.00 45.16 138 VAL A O 1
ATOM 1003 N N . SER A 1 139 ? -22.383 9.751 15.019 1.00 44.84 139 SER A N 1
ATOM 1004 C CA . SER A 1 139 ? -21.425 10.835 15.216 1.00 44.84 139 SER A CA 1
ATOM 1005 C C . SER A 1 139 ? -20.112 10.403 14.584 1.00 44.84 139 SER A C 1
ATOM 1007 O O . SER A 1 139 ? -19.213 9.884 15.239 1.00 44.84 139 SER A O 1
ATOM 1009 N N . VAL A 1 140 ? -20.028 10.601 13.271 1.00 58.97 140 VAL A N 1
ATOM 1010 C CA . VAL A 1 140 ? -18.764 10.548 12.540 1.00 58.97 140 VAL A CA 1
ATOM 1011 C C . VAL A 1 140 ? -17.937 11.751 12.976 1.00 58.97 140 VAL A C 1
ATOM 1013 O O . VAL A 1 140 ? -18.201 12.866 12.534 1.00 58.97 140 VAL A O 1
ATOM 1016 N N . VAL A 1 141 ? -16.925 11.522 13.815 1.00 46.53 141 VAL A N 1
ATOM 1017 C CA . VAL A 1 141 ? -15.713 12.351 13.849 1.00 46.53 141 VAL A CA 1
ATOM 1018 C C . VAL A 1 141 ? -14.507 11.419 13.989 1.00 46.53 141 VAL A C 1
ATOM 1020 O O . VAL A 1 141 ? -14.283 10.782 15.010 1.00 46.53 141 VAL A O 1
ATOM 1023 N N . THR A 1 142 ? -13.791 11.316 12.877 1.00 60.25 142 THR A N 1
ATOM 1024 C CA . THR A 1 142 ? -12.708 10.401 12.494 1.00 60.25 142 THR A CA 1
ATOM 1025 C C . THR A 1 142 ? -11.375 10.643 13.213 1.00 60.25 142 THR A C 1
ATOM 1027 O O . THR A 1 142 ? -11.039 11.807 13.406 1.00 60.25 142 THR A O 1
ATOM 1030 N N . THR A 1 143 ? -10.558 9.594 13.425 1.00 44.47 143 THR A N 1
ATOM 1031 C CA . THR A 1 143 ? -9.096 9.588 13.112 1.00 44.47 143 THR A CA 1
ATOM 1032 C C . THR A 1 143 ? -8.414 8.207 13.146 1.00 44.47 143 THR A C 1
ATOM 1034 O O . THR A 1 143 ? -7.266 8.116 12.717 1.00 44.47 143 THR A O 1
ATOM 1037 N N . ALA A 1 144 ? -9.062 7.118 13.565 1.00 46.56 144 ALA A N 1
ATOM 1038 C CA . ALA A 1 144 ? -8.435 5.795 13.548 1.00 46.56 144 ALA A CA 1
ATOM 1039 C C . ALA A 1 144 ? -9.448 4.721 13.154 1.00 46.56 144 ALA A C 1
ATOM 1041 O O . ALA A 1 144 ? -10.528 4.642 13.725 1.00 46.56 144 ALA A O 1
ATOM 1042 N N . PHE A 1 145 ? -9.099 3.928 12.144 1.00 53.12 145 PHE A N 1
ATOM 1043 C CA . PHE A 1 145 ? -9.822 2.709 11.816 1.00 53.12 145 PHE A CA 1
ATOM 1044 C C . PHE A 1 145 ? -9.384 1.639 12.812 1.00 53.12 145 PHE A C 1
ATOM 1046 O O . PHE A 1 145 ? -8.182 1.405 12.948 1.00 53.12 145 PHE A O 1
ATOM 1053 N N . ASP A 1 146 ? -10.345 1.008 13.482 1.00 48.91 146 ASP A N 1
ATOM 1054 C CA . ASP A 1 146 ? -10.187 -0.049 14.490 1.00 48.91 146 ASP A CA 1
ATOM 1055 C C . ASP A 1 146 ? -9.558 -1.333 13.915 1.00 48.91 146 ASP A C 1
ATOM 1057 O O . ASP A 1 146 ? -10.169 -2.397 13.861 1.00 48.91 146 ASP A O 1
ATOM 1061 N N . GLY A 1 147 ? -8.334 -1.244 13.395 1.00 51.88 147 GLY A N 1
ATOM 1062 C CA . GLY A 1 147 ? -7.571 -2.375 12.870 1.00 51.88 147 GLY A CA 1
ATOM 1063 C C . GLY A 1 147 ? -8.149 -3.054 11.621 1.00 51.88 147 GLY A C 1
ATOM 1064 O O . GLY A 1 147 ? -7.522 -3.980 11.112 1.00 51.88 147 GLY A O 1
ATOM 1065 N N . ALA A 1 148 ? -9.289 -2.608 11.088 1.00 52.53 148 ALA A N 1
ATOM 1066 C CA . ALA A 1 148 ? -9.901 -3.173 9.891 1.00 52.53 148 ALA A CA 1
ATOM 1067 C C . ALA A 1 148 ? -10.162 -2.082 8.846 1.00 52.53 148 ALA A C 1
ATOM 1069 O O . ALA A 1 148 ? -11.117 -1.312 8.934 1.00 52.53 148 ALA A O 1
ATOM 1070 N N . LEU A 1 149 ? -9.316 -2.040 7.815 1.00 57.38 149 LEU A N 1
ATOM 1071 C CA . LEU A 1 149 ? -9.650 -1.372 6.560 1.00 57.38 149 LEU A CA 1
ATOM 1072 C C . LEU A 1 149 ? -10.852 -2.106 5.955 1.00 57.38 149 LEU A C 1
ATOM 1074 O O . LEU A 1 149 ? -10.715 -3.211 5.430 1.00 57.38 149 LEU A O 1
ATOM 1078 N N . SER A 1 150 ? -12.044 -1.522 6.059 1.00 64.94 150 SER A N 1
ATOM 1079 C CA . SER A 1 150 ? -13.222 -2.071 5.395 1.00 64.94 150 SER A CA 1
ATOM 1080 C C . SER A 1 150 ? -13.209 -1.646 3.933 1.00 64.94 150 SER A C 1
ATOM 1082 O O . SER A 1 150 ? -13.352 -0.466 3.622 1.00 64.94 150 SER A O 1
ATOM 1084 N N . ALA A 1 151 ? -13.111 -2.612 3.020 1.00 57.59 151 ALA A N 1
ATOM 1085 C CA . ALA A 1 151 ? -13.260 -2.365 1.586 1.00 57.59 151 ALA A CA 1
ATOM 1086 C C . ALA A 1 151 ? -14.668 -1.864 1.203 1.00 57.59 151 ALA A C 1
ATOM 1088 O O . ALA A 1 151 ? -14.890 -1.547 0.044 1.00 57.59 151 ALA A O 1
ATOM 1089 N N . ALA A 1 152 ? -15.626 -1.800 2.135 1.00 63.16 152 ALA A N 1
ATOM 1090 C CA . ALA A 1 152 ? -16.941 -1.197 1.913 1.00 63.16 152 ALA A CA 1
ATOM 1091 C C . ALA A 1 152 ? -16.973 0.317 2.195 1.00 63.16 152 ALA A C 1
ATOM 1093 O O . ALA A 1 152 ? -17.956 0.976 1.857 1.00 63.16 152 ALA A O 1
ATOM 1094 N N . ASP A 1 153 ? -15.930 0.874 2.818 1.00 74.25 153 ASP A N 1
ATOM 1095 C CA . ASP A 1 153 ? -15.832 2.311 3.056 1.00 74.25 153 ASP A CA 1
ATOM 1096 C C . ASP A 1 153 ? -15.500 3.025 1.741 1.00 74.25 153 ASP A C 1
ATOM 1098 O O . ASP A 1 153 ? -14.462 2.789 1.124 1.00 74.25 153 ASP A O 1
ATOM 1102 N N . THR A 1 154 ? -16.397 3.906 1.299 1.00 74.12 154 THR A N 1
ATOM 1103 C CA . THR A 1 154 ? -16.251 4.636 0.037 1.00 74.12 154 THR A CA 1
ATOM 1104 C C . THR A 1 154 ? -15.008 5.523 0.025 1.00 74.12 154 THR A C 1
ATOM 1106 O O . THR A 1 154 ? -14.386 5.650 -1.020 1.00 74.12 154 THR A O 1
ATOM 1109 N N . ASN A 1 155 ? -14.590 6.089 1.160 1.00 71.56 155 ASN A N 1
ATOM 1110 C CA . ASN A 1 155 ? -13.371 6.896 1.243 1.00 71.56 155 ASN A CA 1
ATOM 1111 C C . ASN A 1 155 ? -12.115 6.027 1.162 1.00 71.56 155 ASN A C 1
ATOM 1113 O O . ASN A 1 155 ? -11.125 6.454 0.575 1.00 71.56 155 ASN A O 1
ATOM 1117 N N . VAL A 1 156 ? -12.155 4.807 1.709 1.00 71.50 156 VAL A N 1
ATOM 1118 C CA . VAL A 1 156 ? -11.077 3.819 1.538 1.00 71.50 156 VAL A CA 1
ATOM 1119 C C . VAL A 1 156 ? -11.026 3.336 0.091 1.00 71.50 156 VAL A C 1
ATOM 1121 O O . VAL A 1 156 ? -9.935 3.244 -0.460 1.00 71.50 156 VAL A O 1
ATOM 1124 N N . GLN A 1 157 ? -12.174 3.094 -0.551 1.00 73.56 157 GLN A N 1
ATOM 1125 C CA . GLN A 1 157 ? -12.218 2.771 -1.979 1.00 73.56 157 GLN A CA 1
ATOM 1126 C C . GLN A 1 157 ? -11.687 3.919 -2.836 1.00 73.56 157 GLN A C 1
ATOM 1128 O O . GLN A 1 157 ? -10.835 3.680 -3.676 1.00 73.56 157 GLN A O 1
ATOM 1133 N N . LEU A 1 158 ? -12.094 5.163 -2.572 1.00 70.94 158 LEU A N 1
ATOM 1134 C CA . LEU A 1 158 ? -11.577 6.351 -3.256 1.00 70.94 158 LEU A CA 1
ATOM 1135 C C . LEU A 1 158 ? -10.067 6.506 -3.044 1.00 70.94 158 LEU A C 1
ATOM 1137 O O . LEU A 1 158 ? -9.339 6.750 -3.998 1.00 70.94 158 LEU A O 1
ATOM 1141 N N . ALA A 1 159 ? -9.576 6.329 -1.816 1.00 70.94 159 ALA A N 1
ATOM 1142 C CA . ALA A 1 159 ? -8.150 6.400 -1.518 1.00 70.94 159 ALA A CA 1
ATOM 1143 C C . ALA A 1 159 ? -7.362 5.284 -2.226 1.00 70.94 159 ALA A C 1
ATOM 1145 O O . ALA A 1 159 ? -6.296 5.541 -2.784 1.00 70.94 159 ALA A O 1
ATOM 1146 N N . LEU A 1 160 ? -7.894 4.061 -2.258 1.00 68.50 160 LEU A N 1
ATOM 1147 C CA . LEU A 1 160 ? -7.273 2.924 -2.934 1.00 68.50 160 LEU A CA 1
ATOM 1148 C C . LEU A 1 160 ? -7.305 3.080 -4.462 1.00 68.50 160 LEU A C 1
ATOM 1150 O O . LEU A 1 160 ? -6.291 2.854 -5.113 1.00 68.50 160 LEU A O 1
ATOM 1154 N N . GLU A 1 161 ? -8.413 3.562 -5.023 1.00 68.75 161 GLU A N 1
ATOM 1155 C CA . GLU A 1 161 ? -8.527 3.933 -6.437 1.00 68.75 161 GLU A CA 1
ATOM 1156 C C . GLU A 1 161 ? -7.544 5.051 -6.798 1.00 68.75 161 GLU A C 1
ATOM 1158 O O . GLU A 1 161 ? -6.933 5.008 -7.859 1.00 68.75 161 GLU A O 1
ATOM 1163 N N . THR A 1 162 ? -7.313 6.030 -5.916 1.00 64.31 162 THR A N 1
ATOM 1164 C CA . THR A 1 162 ? -6.305 7.075 -6.167 1.00 64.31 162 THR A CA 1
ATOM 1165 C C . THR A 1 162 ? -4.863 6.578 -6.059 1.00 64.31 162 THR A C 1
ATOM 1167 O O . THR A 1 162 ? -3.988 7.154 -6.700 1.00 64.31 162 THR A O 1
ATOM 1170 N N . LEU A 1 163 ? -4.602 5.513 -5.292 1.00 66.38 163 LEU A N 1
ATOM 1171 C CA . LEU A 1 163 ? -3.278 4.886 -5.193 1.00 66.38 163 LEU A CA 1
ATOM 1172 C C . LEU A 1 163 ? -2.969 3.985 -6.399 1.00 66.38 163 LEU A C 1
ATOM 1174 O O . LEU A 1 163 ? -1.813 3.911 -6.808 1.00 66.38 163 LEU A O 1
ATOM 1178 N N . ASP A 1 164 ? -3.986 3.338 -6.975 1.00 63.50 164 ASP A N 1
ATOM 1179 C CA . ASP A 1 164 ? -3.838 2.423 -8.118 1.00 63.50 164 ASP A CA 1
ATOM 1180 C C . ASP A 1 164 ? -3.977 3.136 -9.480 1.00 63.50 164 ASP A C 1
ATOM 1182 O O . ASP A 1 164 ? -3.541 2.632 -10.512 1.00 63.50 164 ASP A O 1
ATOM 1186 N N . ASN A 1 165 ? -4.548 4.346 -9.496 1.00 58.78 165 ASN A N 1
ATOM 1187 C CA . ASN A 1 165 ? -4.846 5.098 -10.717 1.00 58.78 165 ASN A CA 1
ATOM 1188 C C . ASN A 1 165 ? -4.000 6.374 -10.882 1.00 58.78 165 ASN A C 1
ATOM 1190 O O . ASN A 1 165 ? -4.441 7.324 -11.536 1.00 58.78 165 ASN A O 1
ATOM 1194 N N . ALA A 1 166 ? -2.794 6.423 -10.302 1.00 69.06 166 ALA A N 1
ATOM 1195 C CA . ALA A 1 166 ? -1.836 7.477 -10.636 1.00 69.06 166 ALA A CA 1
ATOM 1196 C C . ALA A 1 166 ? -1.592 7.433 -12.159 1.00 69.06 166 ALA A C 1
ATOM 1198 O O . ALA A 1 166 ? -1.119 6.416 -12.672 1.00 69.06 166 ALA A O 1
ATOM 1199 N N . PRO A 1 167 ? -1.967 8.477 -12.921 1.00 75.25 167 PRO A N 1
ATOM 1200 C CA . PRO A 1 167 ? -1.968 8.389 -14.370 1.00 75.25 167 PRO A CA 1
ATOM 1201 C C . PRO A 1 167 ? -0.534 8.229 -14.874 1.00 75.25 167 PRO A C 1
ATOM 1203 O O . PRO A 1 167 ? 0.318 9.089 -14.653 1.00 75.25 167 PRO A O 1
ATOM 1206 N N . ALA A 1 168 ? -0.278 7.136 -15.589 1.00 87.44 168 ALA A N 1
ATOM 1207 C CA . ALA A 1 168 ? 1.003 6.907 -16.235 1.00 87.44 168 ALA A CA 1
ATOM 1208 C C . ALA A 1 168 ? 1.155 7.871 -17.424 1.00 87.44 168 ALA A C 1
ATOM 1210 O O . ALA A 1 168 ? 0.508 7.704 -18.462 1.00 87.44 168 ALA A O 1
ATOM 1211 N N . VAL A 1 169 ? 2.017 8.881 -17.289 1.00 91.88 169 VAL A N 1
ATOM 1212 C CA . VAL A 1 169 ? 2.256 9.897 -18.327 1.00 91.88 169 VAL A CA 1
ATOM 1213 C C . VAL A 1 169 ? 3.593 9.669 -19.039 1.00 91.88 169 VAL A C 1
ATOM 1215 O O . VAL A 1 169 ? 4.578 9.327 -18.381 1.00 91.88 169 VAL A O 1
ATOM 1218 N N . PRO A 1 170 ? 3.689 9.869 -20.367 1.00 93.44 170 PRO A N 1
ATOM 1219 C CA . PRO A 1 170 ? 4.960 9.762 -21.079 1.00 93.44 170 PRO A CA 1
ATOM 1220 C C . PRO A 1 170 ? 5.985 10.776 -20.571 1.00 93.44 170 PRO A C 1
ATOM 1222 O O . PRO A 1 170 ? 5.679 11.960 -20.433 1.00 93.44 170 PRO A O 1
ATOM 1225 N N . THR A 1 171 ? 7.229 10.339 -20.368 1.00 94.12 171 THR A N 1
ATOM 1226 C CA . THR A 1 171 ? 8.330 11.246 -20.010 1.00 94.12 171 THR A CA 1
ATOM 1227 C C . THR A 1 171 ? 9.210 11.607 -21.209 1.00 94.12 171 THR A C 1
ATOM 1229 O O . THR A 1 171 ? 9.461 10.801 -22.112 1.00 94.12 171 THR A O 1
ATOM 1232 N N . SER A 1 172 ? 9.722 12.840 -21.210 1.00 95.00 172 SER A N 1
ATOM 1233 C CA . SER A 1 172 ? 10.688 13.345 -22.193 1.00 95.00 172 SER A CA 1
ATOM 1234 C C . SER A 1 172 ? 12.140 13.317 -21.697 1.00 95.00 172 SER A C 1
ATOM 1236 O O . SER A 1 172 ? 13.025 13.801 -22.399 1.00 95.00 172 SER A O 1
ATOM 1238 N N . ALA A 1 173 ? 12.407 12.780 -20.502 1.00 95.81 173 ALA A N 1
ATOM 1239 C CA . ALA A 1 173 ? 13.709 12.916 -1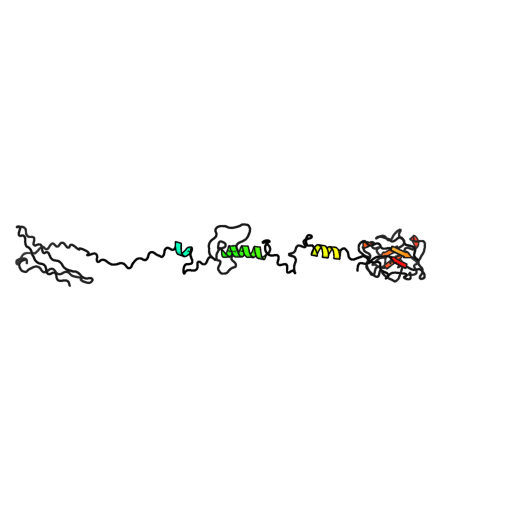9.843 1.00 95.81 173 ALA A CA 1
ATOM 1240 C C . ALA A 1 173 ? 14.855 12.137 -20.514 1.00 95.81 173 ALA A C 1
ATOM 1242 O O . ALA A 1 173 ? 15.999 12.579 -20.481 1.00 95.81 173 ALA A O 1
ATOM 1243 N N . ASN A 1 174 ? 14.564 11.003 -21.156 1.00 97.75 174 ASN A N 1
ATOM 1244 C CA . ASN A 1 174 ? 15.566 10.150 -21.805 1.00 97.75 174 ASN A CA 1
ATOM 1245 C C . ASN A 1 174 ? 15.394 10.120 -23.329 1.00 97.75 174 ASN A C 1
ATOM 1247 O O . ASN A 1 174 ? 15.260 9.054 -23.928 1.00 97.75 174 ASN A O 1
ATOM 1251 N N . LYS A 1 175 ? 15.346 11.289 -23.972 1.00 97.75 175 LYS A N 1
ATOM 1252 C CA . LYS A 1 175 ? 15.237 11.400 -25.435 1.00 97.75 175 LYS A CA 1
ATOM 1253 C C . LYS A 1 175 ? 16.538 11.907 -26.045 1.00 97.75 175 LYS A C 1
ATOM 1255 O O . LYS A 1 175 ? 17.187 12.780 -25.477 1.00 97.75 175 LYS A O 1
ATOM 1260 N N . ASN A 1 176 ? 16.870 11.401 -27.233 1.00 96.94 176 ASN A N 1
ATOM 1261 C CA . ASN A 1 176 ? 17.973 11.883 -28.070 1.00 96.94 176 ASN A CA 1
ATOM 1262 C C . ASN A 1 176 ? 19.335 11.961 -27.342 1.00 96.94 176 ASN A C 1
ATOM 1264 O O . ASN A 1 176 ? 20.118 12.891 -27.545 1.00 96.94 176 ASN A O 1
ATOM 1268 N N . MET A 1 177 ? 19.611 10.989 -26.474 1.00 98.06 177 MET A N 1
ATOM 1269 C CA . MET A 1 177 ? 20.853 10.889 -25.709 1.00 98.06 177 MET A CA 1
ATOM 1270 C C . MET A 1 177 ? 21.979 10.405 -26.621 1.00 98.06 177 MET A C 1
ATOM 1272 O O . MET A 1 177 ? 21.758 9.559 -27.489 1.00 98.06 177 MET A O 1
ATOM 1276 N N . ALA A 1 178 ? 23.194 10.916 -26.429 1.00 97.81 178 ALA A N 1
ATOM 1277 C CA . ALA A 1 178 ? 24.348 10.398 -27.152 1.00 97.81 178 ALA A CA 1
ATOM 1278 C C . ALA A 1 178 ? 24.650 8.959 -26.718 1.00 97.81 178 ALA A C 1
ATOM 1280 O O . ALA A 1 178 ? 24.659 8.648 -25.520 1.00 97.81 178 ALA A O 1
ATOM 1281 N N . ALA A 1 179 ? 24.889 8.088 -27.694 1.00 98.38 179 ALA A N 1
ATOM 1282 C CA . ALA A 1 179 ? 25.413 6.766 -27.414 1.00 98.38 179 ALA A CA 1
ATOM 1283 C C . ALA A 1 179 ? 26.874 6.843 -26.949 1.00 98.38 179 ALA A C 1
ATOM 1285 O O . ALA A 1 179 ? 27.602 7.793 -27.243 1.00 98.38 179 ALA A O 1
ATOM 1286 N N . SER A 1 180 ? 27.304 5.822 -26.223 1.00 98.19 180 SER A N 1
ATOM 1287 C CA . SER A 1 180 ? 28.716 5.541 -25.998 1.00 98.19 180 SER A CA 1
ATOM 1288 C C . SER A 1 180 ? 29.247 4.728 -27.174 1.00 98.19 180 SER A C 1
ATOM 1290 O O . SER A 1 180 ? 28.524 3.911 -27.740 1.00 98.19 180 SER A O 1
ATOM 1292 N N . THR A 1 181 ? 30.519 4.906 -27.523 1.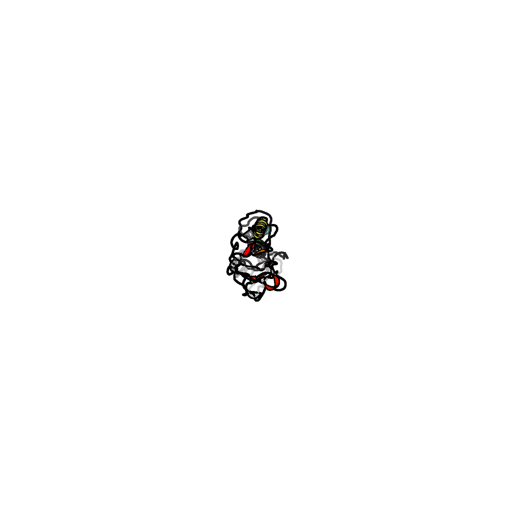00 98.25 181 THR A N 1
ATOM 1293 C CA . THR A 1 181 ? 31.170 3.993 -28.468 1.00 98.25 181 THR A CA 1
ATOM 1294 C C . THR A 1 181 ? 31.320 2.620 -27.820 1.00 98.25 181 THR A C 1
ATOM 1296 O O . THR A 1 181 ? 31.921 2.523 -26.750 1.00 98.25 181 THR A O 1
ATOM 1299 N N . THR A 1 182 ? 30.805 1.574 -28.464 1.00 98.25 182 THR A N 1
ATOM 1300 C CA . THR A 1 182 ? 30.914 0.191 -27.981 1.00 98.25 182 THR A CA 1
ATOM 1301 C C . THR A 1 182 ? 31.907 -0.603 -28.828 1.00 98.25 182 THR A C 1
ATOM 1303 O O . THR A 1 182 ? 32.153 -0.303 -29.996 1.00 98.25 182 THR A O 1
ATOM 1306 N N . THR A 1 183 ? 32.529 -1.611 -28.229 1.00 97.69 183 THR A N 1
ATOM 1307 C CA . THR A 1 183 ? 33.499 -2.508 -28.881 1.00 97.69 183 THR A CA 1
ATOM 1308 C C . THR A 1 183 ? 33.241 -3.976 -28.563 1.00 97.69 183 THR A C 1
ATOM 1310 O O . THR A 1 183 ? 33.620 -4.845 -29.349 1.00 97.69 183 THR A O 1
ATOM 1313 N N . THR A 1 184 ? 32.553 -4.252 -27.456 1.00 97.56 184 THR A N 1
ATOM 1314 C CA . THR A 1 184 ? 32.152 -5.582 -27.006 1.00 97.56 184 THR A CA 1
ATOM 1315 C C . THR A 1 184 ? 30.664 -5.628 -26.671 1.00 97.56 184 THR A C 1
ATOM 1317 O O . THR A 1 184 ? 30.019 -4.603 -26.456 1.00 97.56 184 THR A O 1
ATOM 1320 N N . ASP A 1 185 ? 30.096 -6.835 -26.652 1.00 97.50 185 ASP A N 1
ATOM 1321 C CA . ASP A 1 185 ? 28.761 -7.032 -26.083 1.00 97.50 185 ASP A CA 1
ATOM 1322 C C . ASP A 1 185 ? 28.767 -6.695 -24.589 1.00 97.50 185 ASP A C 1
ATOM 1324 O O . ASP A 1 185 ? 29.794 -6.840 -23.923 1.00 97.50 185 ASP A O 1
ATOM 1328 N N . ASN A 1 186 ? 27.608 -6.292 -24.061 1.00 97.38 186 ASN A N 1
ATOM 1329 C CA . ASN A 1 186 ? 27.419 -5.790 -22.696 1.00 97.38 186 ASN A CA 1
ATOM 1330 C C . ASN A 1 186 ? 28.107 -4.438 -22.399 1.00 97.38 186 ASN A C 1
ATOM 1332 O O . ASN A 1 186 ? 28.067 -3.949 -21.263 1.00 97.38 186 ASN A O 1
ATOM 1336 N N . ASP A 1 187 ? 28.674 -3.775 -23.404 1.00 98.25 187 ASP A N 1
ATOM 1337 C CA . ASP A 1 187 ? 29.144 -2.405 -23.226 1.00 98.25 187 ASP A CA 1
ATOM 1338 C C . ASP A 1 187 ? 27.967 -1.485 -22.877 1.00 98.25 187 ASP A C 1
ATOM 1340 O O . ASP A 1 187 ? 26.823 -1.673 -23.307 1.00 98.25 187 ASP A O 1
ATOM 1344 N N . GLN A 1 188 ? 28.238 -0.476 -22.052 1.00 98.38 188 GLN A N 1
ATOM 1345 C CA . GLN A 1 188 ? 27.233 0.517 -21.694 1.00 98.38 188 GLN A CA 1
ATOM 1346 C C . GLN A 1 188 ? 26.867 1.345 -22.927 1.00 98.38 188 GLN A C 1
ATOM 1348 O O . GLN A 1 188 ? 27.722 2.015 -23.496 1.00 98.38 188 GLN A O 1
ATOM 1353 N N . ALA A 1 189 ? 25.591 1.341 -23.303 1.00 98.00 189 ALA A N 1
ATOM 1354 C CA . ALA A 1 189 ? 25.115 1.931 -24.549 1.00 98.00 189 ALA A CA 1
ATOM 1355 C C . ALA A 1 189 ? 25.059 3.466 -24.515 1.00 98.00 189 ALA A C 1
ATOM 1357 O O . ALA A 1 189 ? 25.166 4.113 -25.550 1.00 98.00 189 ALA A O 1
ATOM 1358 N N . THR A 1 190 ? 24.876 4.064 -23.336 1.00 97.62 190 THR A N 1
ATOM 1359 C CA . THR A 1 190 ? 24.841 5.522 -23.145 1.00 97.62 190 THR A CA 1
ATOM 1360 C C . THR A 1 190 ? 25.273 5.898 -21.728 1.00 97.62 190 THR A C 1
ATOM 1362 O O . THR A 1 190 ? 25.062 5.140 -20.780 1.00 97.62 190 THR A O 1
ATOM 1365 N N . GLY A 1 191 ? 25.878 7.077 -21.567 1.00 95.31 191 GLY A N 1
ATOM 1366 C CA . GLY A 1 191 ? 26.250 7.625 -20.257 1.00 95.31 191 GLY A CA 1
ATOM 1367 C C . GLY A 1 191 ? 25.059 8.087 -19.409 1.00 95.31 191 GLY A C 1
ATOM 1368 O O . GLY A 1 191 ? 25.222 8.322 -18.215 1.00 95.31 191 GLY A O 1
ATOM 1369 N N . THR A 1 192 ? 23.868 8.215 -19.999 1.00 97.12 192 THR A N 1
ATOM 1370 C CA . THR A 1 192 ? 22.661 8.662 -19.298 1.00 97.12 192 THR A CA 1
ATOM 1371 C C . THR A 1 192 ? 21.848 7.467 -18.803 1.00 97.12 192 THR A C 1
ATOM 1373 O O . THR A 1 192 ? 21.423 6.621 -19.587 1.00 97.12 192 THR A O 1
ATOM 1376 N N . ALA A 1 193 ? 21.615 7.404 -17.494 1.00 97.81 193 ALA A N 1
ATOM 1377 C CA . ALA A 1 193 ? 20.753 6.398 -16.884 1.00 97.81 193 ALA A CA 1
ATOM 1378 C C . ALA A 1 193 ? 19.260 6.690 -17.122 1.00 97.81 193 ALA A C 1
ATOM 1380 O O . ALA A 1 193 ? 18.877 7.812 -17.470 1.00 97.81 193 ALA A O 1
ATOM 1381 N N . VAL A 1 194 ? 18.410 5.689 -16.893 1.00 97.88 194 VAL A N 1
ATOM 1382 C CA . VAL A 1 194 ? 16.957 5.866 -16.786 1.00 97.88 194 VAL A CA 1
ATOM 1383 C C . VAL A 1 194 ? 16.679 6.947 -15.737 1.00 97.88 194 VAL A C 1
ATOM 1385 O O . VAL A 1 194 ? 17.122 6.836 -14.596 1.00 97.88 194 VAL A O 1
ATOM 1388 N N . ALA A 1 195 ? 16.005 8.025 -16.134 1.00 97.19 195 ALA A N 1
ATOM 1389 C CA . ALA A 1 195 ? 15.831 9.206 -15.292 1.00 97.19 195 ALA A CA 1
ATOM 1390 C C . ALA A 1 195 ? 14.754 9.011 -14.217 1.00 97.19 195 ALA A C 1
ATOM 1392 O O . ALA A 1 195 ? 14.901 9.507 -13.103 1.00 97.19 195 ALA A O 1
ATOM 1393 N N . PHE A 1 196 ? 13.692 8.276 -14.547 1.00 96.06 196 PHE A N 1
ATOM 1394 C CA . PHE A 1 196 ? 12.568 8.000 -13.659 1.00 96.06 196 PHE A CA 1
ATOM 1395 C C . PHE A 1 196 ? 12.189 6.526 -13.739 1.00 96.06 196 PHE A C 1
ATOM 1397 O O . PHE A 1 196 ? 12.255 5.934 -14.813 1.00 96.06 196 PHE A O 1
ATOM 1404 N N . THR A 1 197 ? 11.767 5.944 -12.620 1.00 95.06 197 THR A N 1
ATOM 1405 C CA . THR A 1 197 ? 11.235 4.578 -12.604 1.00 95.06 197 THR A CA 1
ATOM 1406 C C . THR A 1 197 ? 9.998 4.509 -13.508 1.00 95.06 197 THR A C 1
ATOM 1408 O O . THR A 1 197 ? 9.078 5.309 -13.308 1.00 95.06 197 THR A O 1
ATOM 1411 N N . PRO A 1 198 ? 9.969 3.613 -14.513 1.00 95.31 198 PRO A N 1
ATOM 1412 C CA . PRO A 1 198 ? 8.783 3.390 -15.324 1.00 95.31 198 PRO A CA 1
ATOM 1413 C C . PRO A 1 198 ? 7.557 3.043 -14.476 1.00 95.31 198 PRO A C 1
ATOM 1415 O O . PRO A 1 198 ? 7.671 2.431 -13.415 1.00 95.31 198 PRO A O 1
ATOM 1418 N N . ALA A 1 199 ? 6.380 3.439 -14.954 1.00 92.38 199 ALA A N 1
ATOM 1419 C CA . ALA A 1 199 ? 5.106 3.063 -14.358 1.00 92.38 199 ALA A CA 1
ATOM 1420 C C . ALA A 1 199 ? 5.001 1.534 -14.218 1.00 92.38 199 ALA A C 1
ATOM 1422 O O . ALA A 1 199 ? 5.496 0.793 -15.071 1.00 92.38 199 ALA A O 1
ATOM 1423 N N . PHE A 1 200 ? 4.357 1.075 -13.143 1.00 86.00 200 PHE A N 1
ATOM 1424 C CA . PHE A 1 200 ? 4.205 -0.349 -12.847 1.00 86.00 200 PHE A CA 1
ATOM 1425 C C . PHE A 1 200 ? 3.528 -1.091 -14.011 1.00 86.00 200 PHE A C 1
ATOM 1427 O O . PHE A 1 200 ? 2.538 -0.607 -14.556 1.00 86.00 200 PHE A O 1
ATOM 1434 N N . ASP A 1 201 ? 4.105 -2.229 -14.419 1.00 80.00 201 ASP A N 1
ATOM 1435 C CA . ASP A 1 201 ? 3.719 -2.999 -15.617 1.00 80.00 201 ASP A CA 1
ATOM 1436 C C . ASP A 1 201 ? 3.593 -2.151 -16.914 1.00 80.00 201 ASP A C 1
ATOM 1438 O O . ASP A 1 201 ? 2.938 -2.537 -17.886 1.00 80.00 201 ASP A O 1
ATOM 1442 N N . GLY A 1 202 ? 4.255 -0.989 -16.959 1.00 85.94 202 GLY A N 1
ATOM 1443 C CA . GLY A 1 202 ? 4.285 -0.089 -18.103 1.00 85.94 202 GLY A CA 1
ATOM 1444 C C . GLY A 1 202 ? 5.185 -0.584 -19.235 1.00 85.94 202 GLY A C 1
ATOM 1445 O O . GLY A 1 202 ? 6.171 -1.294 -19.035 1.00 85.94 202 GLY A O 1
ATOM 1446 N N . HIS A 1 203 ? 4.865 -0.167 -20.459 1.00 91.38 203 HIS A N 1
ATOM 1447 C CA . HIS A 1 203 ? 5.706 -0.445 -21.618 1.00 91.38 203 HIS A CA 1
ATOM 1448 C C . HIS A 1 203 ? 7.012 0.361 -21.561 1.00 91.38 203 HIS A C 1
ATOM 1450 O O . HIS A 1 203 ? 6.995 1.572 -21.321 1.00 91.38 203 HIS A O 1
ATOM 1456 N N . VAL A 1 204 ? 8.130 -0.311 -21.844 1.00 96.94 204 VAL A N 1
ATOM 1457 C CA . VAL A 1 204 ? 9.445 0.301 -22.042 1.00 96.94 204 VAL A CA 1
ATOM 1458 C C . VAL A 1 204 ? 9.976 -0.121 -23.406 1.00 96.94 204 VAL A C 1
ATOM 1460 O O . VAL A 1 204 ? 10.089 -1.310 -23.699 1.00 96.94 204 VAL A O 1
ATOM 1463 N N . GLU A 1 205 ? 10.347 0.855 -24.224 1.00 97.44 205 GLU A N 1
ATOM 1464 C CA . GLU A 1 205 ? 11.041 0.648 -25.493 1.00 97.44 205 GLU A CA 1
ATOM 1465 C C . GLU A 1 205 ? 12.306 1.505 -25.530 1.00 97.44 205 GLU A C 1
ATOM 1467 O O . GLU A 1 205 ? 12.337 2.630 -25.026 1.00 97.44 205 GLU A O 1
ATOM 1472 N N . ALA A 1 206 ? 13.357 0.983 -26.154 1.00 97.94 206 ALA A N 1
ATOM 1473 C CA . ALA A 1 206 ? 14.546 1.747 -26.484 1.00 97.94 206 ALA A CA 1
ATOM 1474 C C . ALA A 1 206 ? 14.730 1.788 -28.004 1.00 97.94 206 ALA A C 1
ATOM 1476 O O . ALA A 1 206 ? 14.539 0.788 -28.693 1.00 97.94 206 ALA A O 1
ATOM 1477 N N . THR A 1 207 ? 15.118 2.949 -28.526 1.00 98.38 207 THR A N 1
ATOM 1478 C CA . THR A 1 207 ? 15.403 3.139 -29.953 1.00 98.38 207 THR A CA 1
ATOM 1479 C C . THR A 1 207 ? 16.833 3.612 -30.154 1.00 98.38 207 THR A C 1
ATOM 1481 O O . THR A 1 207 ? 17.276 4.490 -29.411 1.00 98.38 207 THR A O 1
ATOM 1484 N N . VAL A 1 208 ? 17.498 3.134 -31.203 1.00 98.31 208 VAL A N 1
ATOM 1485 C CA . VAL A 1 208 ? 18.773 3.665 -31.706 1.00 98.31 208 VAL A CA 1
ATOM 1486 C C . VAL A 1 208 ? 18.507 4.328 -33.054 1.00 98.31 208 VAL A C 1
ATOM 1488 O O . VAL A 1 208 ? 17.965 3.704 -33.961 1.00 98.31 208 VAL A O 1
ATOM 1491 N N . ASN A 1 209 ? 18.836 5.612 -33.185 1.00 97.44 209 ASN A N 1
ATOM 1492 C CA . ASN A 1 209 ? 18.565 6.431 -34.374 1.00 97.44 209 ASN A CA 1
ATOM 1493 C C . ASN A 1 209 ? 17.092 6.386 -34.829 1.00 97.44 209 ASN A C 1
ATOM 1495 O O . ASN A 1 209 ? 16.790 6.458 -36.017 1.00 97.44 209 ASN A O 1
ATOM 1499 N N . GLY A 1 210 ? 16.171 6.258 -33.868 1.00 95.81 210 GLY A N 1
ATOM 1500 C CA . GLY A 1 210 ? 14.729 6.165 -34.115 1.00 95.81 210 GLY A CA 1
ATOM 1501 C C . GLY A 1 210 ? 14.223 4.770 -34.498 1.00 95.81 210 GLY A C 1
ATOM 1502 O O . GLY A 1 210 ? 13.024 4.614 -34.701 1.00 95.81 210 GLY A O 1
ATOM 1503 N N . VAL A 1 211 ? 15.093 3.758 -34.565 1.00 97.12 211 VAL A N 1
ATOM 1504 C CA . VAL A 1 211 ? 14.706 2.361 -34.812 1.00 97.12 211 VAL A CA 1
ATOM 1505 C C . VAL A 1 211 ? 14.620 1.611 -33.478 1.00 97.12 211 VAL A C 1
ATOM 1507 O O . VAL A 1 211 ? 15.600 1.641 -32.728 1.00 97.12 211 VAL A O 1
ATOM 1510 N N . PRO A 1 212 ? 13.491 0.952 -33.152 1.00 97.44 212 PRO A N 1
ATOM 1511 C CA . PRO A 1 212 ? 13.371 0.136 -31.943 1.00 97.44 212 PRO A CA 1
ATOM 1512 C C . PRO A 1 212 ? 14.416 -0.980 -31.898 1.00 97.44 212 PRO A C 1
ATOM 1514 O O . PRO A 1 212 ? 14.605 -1.679 -32.894 1.00 97.44 212 PRO A O 1
ATOM 1517 N N . CYS A 1 213 ? 15.071 -1.157 -30.747 1.00 96.25 213 CYS A N 1
ATOM 1518 C CA . CYS A 1 213 ? 15.924 -2.316 -30.490 1.00 96.25 213 CYS A CA 1
ATOM 1519 C C . CYS A 1 213 ? 15.134 -3.424 -29.790 1.00 96.25 213 CYS A C 1
ATOM 1521 O O . CYS A 1 213 ? 14.216 -3.171 -29.006 1.00 96.25 213 CYS A O 1
ATOM 1523 N N . ARG A 1 214 ? 15.510 -4.679 -30.043 1.00 97.38 214 ARG A N 1
ATOM 1524 C CA . ARG A 1 214 ? 14.970 -5.831 -29.316 1.00 97.38 214 ARG A CA 1
ATOM 1525 C C . ARG A 1 214 ? 15.464 -5.796 -27.870 1.00 97.38 214 ARG A C 1
ATOM 1527 O O . ARG A 1 214 ? 16.602 -6.190 -27.598 1.00 97.38 214 ARG A O 1
ATOM 1534 N N . LEU A 1 215 ? 14.593 -5.330 -26.977 1.00 97.88 215 LEU A N 1
ATOM 1535 C CA . LEU A 1 215 ? 14.847 -5.184 -25.547 1.00 97.88 215 LEU A CA 1
ATOM 1536 C C . LEU A 1 215 ? 14.711 -6.522 -24.806 1.00 97.88 215 LEU A C 1
ATOM 1538 O O . LEU A 1 215 ? 13.737 -7.250 -24.991 1.00 97.88 215 LEU A O 1
ATOM 1542 N N . GLY A 1 216 ? 15.690 -6.840 -23.962 1.00 97.75 216 GLY A N 1
ATOM 1543 C CA . GLY A 1 216 ? 15.658 -7.997 -23.074 1.00 97.75 216 GLY A CA 1
ATOM 1544 C C . GLY A 1 216 ? 14.821 -7.773 -21.823 1.00 97.75 216 GLY A C 1
ATOM 1545 O O . GLY A 1 216 ? 14.985 -6.769 -21.136 1.00 97.75 216 GLY A O 1
ATOM 1546 N N . ASP A 1 217 ? 13.983 -8.761 -21.510 1.00 96.88 217 ASP A N 1
ATOM 1547 C CA . ASP A 1 217 ? 13.202 -8.859 -20.276 1.00 96.88 217 ASP A CA 1
ATOM 1548 C C . ASP A 1 217 ? 13.851 -9.898 -19.351 1.00 96.88 217 ASP A C 1
ATOM 1550 O O . ASP A 1 217 ? 13.613 -11.100 -19.465 1.00 96.88 217 ASP A O 1
ATOM 1554 N N . GLY A 1 218 ? 14.802 -9.458 -18.522 1.00 97.19 218 GLY A N 1
ATOM 1555 C CA . GLY A 1 218 ? 15.591 -10.336 -17.644 1.00 97.19 218 GLY A CA 1
ATOM 1556 C C . GLY A 1 218 ? 16.628 -11.207 -18.363 1.00 97.19 218 GLY A C 1
ATOM 1557 O O . GLY A 1 218 ? 17.288 -12.037 -17.736 1.00 97.19 218 GLY A O 1
ATOM 1558 N N . VAL A 1 219 ? 16.811 -11.024 -19.674 1.00 97.56 219 VAL A N 1
ATOM 1559 C CA . VAL A 1 219 ? 17.728 -11.818 -20.505 1.00 97.56 219 VAL A CA 1
ATOM 1560 C C . VAL A 1 219 ? 18.772 -10.946 -21.194 1.00 97.56 219 VAL A C 1
ATOM 1562 O O . VAL A 1 219 ? 18.477 -9.868 -21.697 1.00 97.56 219 VAL A O 1
ATOM 1565 N N . LYS A 1 220 ? 20.012 -11.445 -21.240 1.00 96.56 220 LYS A N 1
ATOM 1566 C CA . LYS A 1 220 ? 21.151 -10.786 -21.909 1.00 96.56 220 LYS A CA 1
ATOM 1567 C C . LYS A 1 220 ? 21.423 -11.359 -23.298 1.00 96.56 220 LYS A C 1
ATOM 1569 O O . LYS A 1 220 ? 22.023 -10.692 -24.128 1.00 96.56 220 LYS A O 1
ATOM 1574 N N . ALA A 1 221 ? 21.047 -12.616 -23.529 1.00 94.69 221 ALA A N 1
ATOM 1575 C CA . ALA A 1 221 ? 21.373 -13.353 -24.745 1.00 94.69 221 ALA A CA 1
ATOM 1576 C C . ALA A 1 221 ? 20.260 -13.222 -25.791 1.00 94.69 221 ALA A C 1
ATOM 1578 O O . ALA A 1 221 ? 19.081 -13.195 -25.450 1.00 94.69 221 ALA A O 1
ATOM 1579 N N . GLY A 1 222 ? 20.635 -13.165 -27.072 1.00 95.19 222 GLY A N 1
ATOM 1580 C CA . GLY A 1 222 ? 19.680 -13.121 -28.187 1.00 95.19 222 GLY A CA 1
ATOM 1581 C C . GLY A 1 222 ? 18.897 -11.809 -28.323 1.00 95.19 222 GLY A C 1
ATOM 1582 O O . GLY A 1 222 ? 18.058 -11.694 -29.217 1.00 95.19 222 GLY A O 1
ATOM 1583 N N . VAL A 1 223 ? 19.194 -10.807 -27.496 1.00 98.12 223 VAL A N 1
ATOM 1584 C CA . VAL A 1 223 ? 18.597 -9.464 -27.515 1.00 98.12 223 VAL A CA 1
ATOM 1585 C C . VAL A 1 223 ? 19.654 -8.415 -27.835 1.00 98.12 223 VAL A C 1
ATOM 1587 O O . VAL A 1 223 ? 20.840 -8.624 -27.580 1.00 98.12 223 VAL A O 1
ATOM 1590 N N . GLU A 1 224 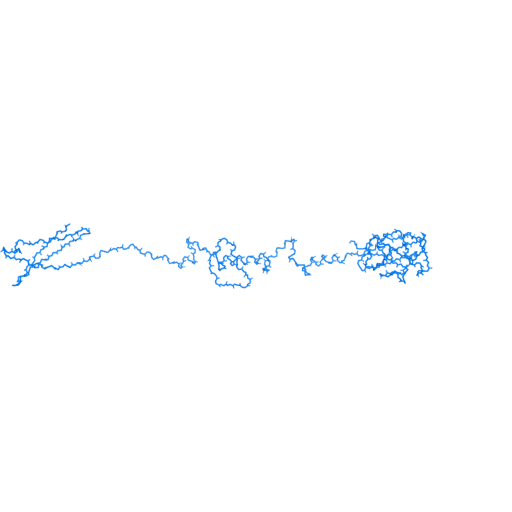? 19.228 -7.308 -28.426 1.00 98.56 224 GLU A N 1
ATOM 1591 C CA . GLU A 1 224 ? 20.120 -6.241 -28.898 1.00 98.56 224 GLU A CA 1
ATOM 1592 C C . GLU A 1 224 ? 20.512 -5.310 -27.751 1.00 98.56 224 GLU A C 1
ATOM 1594 O O . GLU A 1 224 ? 21.637 -4.818 -27.692 1.00 98.56 224 GLU A O 1
ATOM 1599 N N . CYS A 1 225 ? 19.586 -5.104 -26.816 1.00 98.19 225 CYS A N 1
ATOM 1600 C CA . CYS A 1 225 ? 19.733 -4.183 -25.703 1.00 98.19 225 CYS A CA 1
ATOM 1601 C C . CYS A 1 225 ? 19.038 -4.735 -24.444 1.00 98.19 225 CYS A C 1
ATOM 1603 O O . CYS A 1 225 ? 18.099 -5.521 -24.542 1.00 98.19 225 CYS A O 1
ATOM 1605 N N . TYR A 1 226 ? 19.490 -4.343 -23.252 1.00 98.69 226 TYR A N 1
ATOM 1606 C CA . TYR A 1 226 ? 18.812 -4.622 -21.971 1.00 98.69 226 TYR A CA 1
ATOM 1607 C C . TYR A 1 226 ? 19.196 -3.579 -20.917 1.00 98.69 226 TYR A C 1
ATOM 1609 O O . TYR A 1 226 ? 20.214 -2.901 -21.058 1.00 98.69 226 TYR A O 1
ATOM 1617 N N . PHE A 1 227 ? 18.406 -3.454 -19.849 1.00 98.50 227 PHE A N 1
ATOM 1618 C CA . PHE A 1 227 ? 18.717 -2.577 -18.715 1.00 98.50 227 PHE A CA 1
ATOM 1619 C C . PHE A 1 227 ? 19.388 -3.338 -17.573 1.00 98.50 227 PHE A C 1
ATOM 1621 O O . PHE A 1 227 ? 19.114 -4.516 -17.339 1.00 98.50 227 PHE A O 1
ATOM 1628 N N . SER A 1 228 ? 20.280 -2.655 -16.860 1.00 98.44 228 SER A N 1
ATOM 1629 C CA . SER A 1 228 ? 21.020 -3.208 -15.728 1.00 98.44 228 SER A CA 1
ATOM 1630 C C . SER A 1 228 ? 21.331 -2.128 -14.691 1.00 98.44 228 SER A C 1
ATOM 1632 O O . SER A 1 228 ? 21.733 -1.014 -15.047 1.00 98.44 228 SER A O 1
ATOM 1634 N N . GLY A 1 229 ? 21.199 -2.493 -13.414 1.00 97.94 229 GLY A N 1
ATOM 1635 C CA . GLY A 1 229 ? 21.601 -1.671 -12.267 1.00 97.94 229 GLY A CA 1
ATOM 1636 C C . GLY A 1 229 ? 22.964 -2.037 -11.671 1.00 97.94 229 GLY A C 1
ATOM 1637 O O . GLY A 1 229 ? 23.395 -1.415 -10.707 1.00 97.94 229 GLY A O 1
ATOM 1638 N N . ASP A 1 230 ? 23.651 -3.041 -12.219 1.00 97.19 230 ASP A N 1
ATOM 1639 C CA . ASP A 1 230 ? 24.869 -3.636 -11.651 1.00 97.19 230 ASP A CA 1
ATOM 1640 C C . ASP A 1 230 ? 26.021 -3.689 -12.666 1.00 97.19 230 ASP A C 1
ATOM 1642 O O . ASP A 1 230 ? 26.779 -4.653 -12.763 1.00 97.19 230 ASP A O 1
ATOM 1646 N N . SER A 1 231 ? 26.162 -2.617 -13.445 1.00 94.25 231 SER A N 1
ATOM 1647 C CA . SER A 1 231 ? 27.190 -2.487 -14.487 1.00 94.25 231 SER A CA 1
ATOM 1648 C C . SER A 1 231 ? 27.147 -3.574 -15.573 1.00 94.25 231 SER A C 1
ATOM 1650 O O . SER A 1 231 ? 28.152 -3.841 -16.231 1.00 94.25 231 SER A O 1
ATOM 1652 N N . GLY A 1 232 ? 25.979 -4.177 -15.802 1.00 95.69 232 GLY A N 1
ATOM 1653 C CA . GLY A 1 232 ? 25.770 -5.198 -16.823 1.00 95.69 232 GLY A CA 1
ATOM 1654 C C . GLY A 1 232 ? 26.037 -6.627 -16.350 1.00 95.69 232 GLY A C 1
ATOM 1655 O O . GLY A 1 232 ? 26.132 -7.527 -17.189 1.00 95.69 232 GLY A O 1
ATOM 1656 N N . ALA A 1 233 ? 26.176 -6.875 -15.043 1.00 96.75 233 ALA A N 1
ATOM 1657 C CA . ALA A 1 233 ? 26.309 -8.237 -14.533 1.00 96.75 233 ALA A CA 1
ATOM 1658 C C . ALA A 1 233 ? 24.997 -9.017 -14.741 1.00 96.75 233 ALA A C 1
ATOM 1660 O O . ALA A 1 233 ? 25.024 -10.089 -15.359 1.00 96.75 233 ALA A O 1
ATOM 1661 N N . THR A 1 234 ? 23.856 -8.427 -14.383 1.00 97.94 234 THR A N 1
ATOM 1662 C CA . THR A 1 234 ? 22.511 -8.980 -14.596 1.00 97.94 234 THR A CA 1
ATOM 1663 C C . THR A 1 234 ? 21.667 -8.099 -15.521 1.00 97.94 234 THR A C 1
ATOM 1665 O O . THR A 1 234 ? 21.873 -6.888 -15.620 1.00 97.94 234 THR A O 1
ATOM 1668 N N . ALA A 1 235 ? 20.734 -8.723 -16.248 1.00 98.19 235 ALA A N 1
ATOM 1669 C CA . ALA A 1 235 ? 19.675 -8.012 -16.961 1.00 98.19 235 ALA A CA 1
ATOM 1670 C C . ALA A 1 235 ? 18.450 -7.914 -16.054 1.00 98.19 235 ALA A C 1
ATOM 1672 O O . ALA A 1 235 ? 18.080 -8.897 -15.412 1.00 98.19 235 ALA A O 1
ATOM 1673 N N . ARG A 1 236 ? 17.814 -6.746 -16.025 1.00 97.62 236 ARG A N 1
ATOM 1674 C CA . ARG A 1 236 ? 16.560 -6.553 -15.297 1.00 97.62 236 ARG A CA 1
ATOM 1675 C C . ARG A 1 236 ? 15.368 -7.027 -16.107 1.00 97.62 236 ARG A C 1
ATOM 1677 O O . ARG A 1 236 ? 15.365 -6.916 -17.333 1.00 97.62 236 ARG A O 1
ATOM 1684 N N . LEU A 1 237 ? 14.354 -7.517 -15.400 1.00 97.19 237 LEU A N 1
ATOM 1685 C CA . LEU A 1 237 ? 13.010 -7.622 -15.954 1.00 97.19 237 LEU A CA 1
ATOM 1686 C C . LEU A 1 237 ? 12.495 -6.217 -16.272 1.00 97.19 237 LEU A C 1
ATOM 1688 O O . LEU A 1 237 ? 12.829 -5.268 -15.563 1.00 97.19 237 LEU A O 1
ATOM 1692 N N . ILE A 1 238 ? 11.662 -6.079 -17.302 1.00 95.75 238 ILE A N 1
ATOM 1693 C CA . ILE A 1 238 ? 11.097 -4.786 -17.718 1.00 95.75 238 ILE A CA 1
ATOM 1694 C C . ILE A 1 238 ? 10.356 -4.121 -16.550 1.00 95.75 238 ILE A C 1
ATOM 1696 O O . ILE A 1 238 ? 10.527 -2.929 -16.311 1.00 95.75 238 ILE A O 1
ATOM 1700 N N . ARG A 1 239 ? 9.613 -4.912 -15.768 1.00 94.56 239 ARG A N 1
ATOM 1701 C CA . ARG A 1 239 ? 8.897 -4.452 -14.566 1.00 94.56 239 ARG A CA 1
ATOM 1702 C C . ARG A 1 239 ? 9.782 -4.012 -13.399 1.00 94.56 239 ARG A C 1
ATOM 1704 O O . ARG A 1 239 ? 9.298 -3.316 -12.517 1.00 94.56 239 ARG A O 1
ATOM 1711 N N . ASP A 1 240 ? 11.052 -4.409 -13.399 1.00 96.38 240 ASP A N 1
ATOM 1712 C CA . ASP A 1 240 ? 12.000 -4.124 -12.317 1.00 96.38 240 ASP A CA 1
ATOM 1713 C C . ASP A 1 240 ? 12.987 -3.008 -12.689 1.00 96.38 240 ASP A C 1
ATOM 1715 O O . ASP A 1 240 ? 13.918 -2.729 -11.928 1.00 96.38 240 ASP A O 1
ATOM 1719 N N . ILE A 1 241 ? 12.831 -2.398 -13.871 1.00 96.94 241 ILE A N 1
ATOM 1720 C CA . ILE A 1 241 ? 13.615 -1.231 -14.276 1.00 96.94 241 ILE A CA 1
ATOM 1721 C C . ILE A 1 241 ? 13.293 -0.084 -13.320 1.00 96.94 241 ILE A C 1
ATOM 1723 O O . ILE A 1 241 ? 12.133 0.228 -13.066 1.00 96.94 241 ILE A O 1
ATOM 1727 N N . VAL A 1 242 ? 14.328 0.577 -12.818 1.00 96.62 242 VAL A N 1
ATOM 1728 C CA . VAL A 1 242 ? 14.218 1.719 -11.911 1.00 96.62 242 VAL A CA 1
ATOM 1729 C C . VAL A 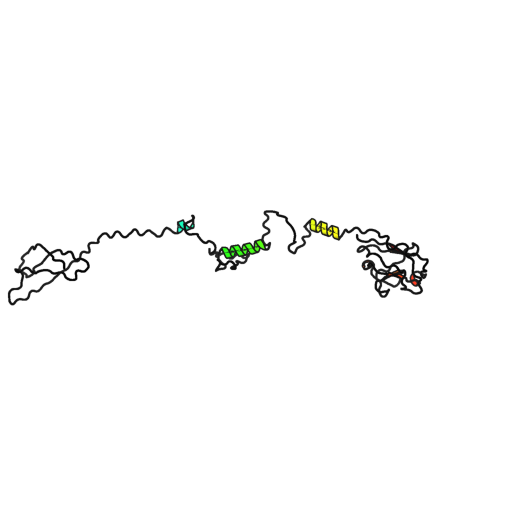1 242 ? 15.109 2.869 -12.368 1.00 96.62 242 VAL A C 1
ATOM 1731 O O . VAL A 1 242 ? 16.028 2.704 -13.176 1.00 96.62 242 VAL A O 1
ATOM 1734 N N . ALA A 1 243 ? 14.847 4.065 -11.838 1.00 97.38 243 ALA A N 1
ATOM 1735 C CA . ALA A 1 243 ? 15.739 5.201 -12.038 1.00 97.38 243 ALA A CA 1
ATOM 1736 C C . ALA A 1 243 ? 17.185 4.845 -11.637 1.00 97.38 243 ALA A C 1
ATOM 1738 O O . ALA A 1 243 ? 17.427 4.233 -10.597 1.00 97.38 243 ALA A O 1
ATOM 1739 N N . GLY A 1 244 ? 18.152 5.249 -12.462 1.00 97.75 244 GLY A N 1
ATOM 1740 C CA . GLY A 1 244 ? 19.573 4.944 -12.275 1.00 97.75 244 GLY A CA 1
ATOM 1741 C C . GLY A 1 244 ? 20.079 3.731 -13.062 1.00 97.75 244 GLY A C 1
ATOM 1742 O O . GLY A 1 244 ? 21.290 3.607 -13.250 1.00 97.75 244 GLY A O 1
ATOM 1743 N N . ASP A 1 245 ? 19.197 2.889 -13.602 1.00 98.50 245 ASP A N 1
ATOM 1744 C CA . ASP A 1 245 ? 19.620 1.788 -14.465 1.00 98.50 245 ASP A CA 1
ATOM 1745 C C . ASP A 1 245 ? 20.211 2.284 -15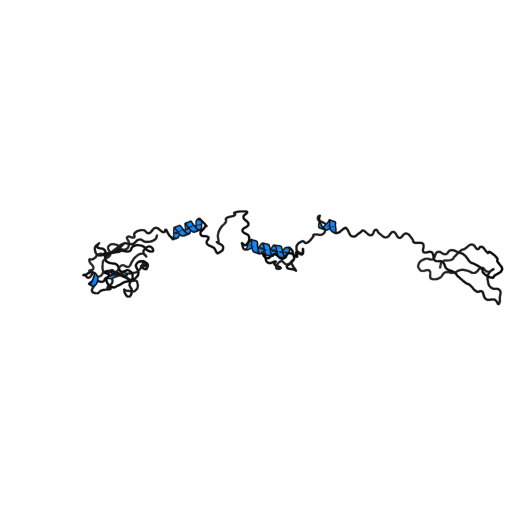.788 1.00 98.50 245 ASP A C 1
ATOM 1747 O O . ASP A 1 245 ? 19.841 3.328 -16.327 1.00 98.50 245 ASP A O 1
ATOM 1751 N N . THR A 1 246 ? 21.133 1.507 -16.348 1.00 98.00 246 THR A N 1
ATOM 1752 C CA . THR A 1 246 ? 21.833 1.842 -17.595 1.00 98.00 246 THR A CA 1
ATOM 1753 C C . THR A 1 246 ? 21.528 0.815 -18.674 1.00 98.00 246 THR A C 1
ATOM 1755 O O . THR A 1 246 ? 21.465 -0.385 -18.399 1.00 98.00 246 THR A O 1
ATOM 1758 N N . MET A 1 247 ? 21.359 1.279 -19.915 1.00 98.44 247 MET A N 1
ATOM 1759 C CA . MET A 1 247 ? 21.199 0.385 -21.061 1.00 98.44 247 MET A CA 1
ATOM 1760 C C . MET A 1 247 ? 22.550 -0.223 -21.451 1.00 98.44 247 MET A C 1
ATOM 1762 O O . MET A 1 247 ? 23.568 0.471 -21.520 1.00 98.44 247 MET A O 1
ATOM 1766 N N . ARG A 1 248 ? 22.542 -1.522 -21.730 1.00 98.44 248 ARG A N 1
ATOM 1767 C CA . ARG A 1 248 ? 23.654 -2.314 -22.260 1.00 98.44 248 ARG A CA 1
ATOM 1768 C C . ARG A 1 248 ? 23.377 -2.658 -23.717 1.00 98.44 248 ARG A C 1
ATOM 1770 O O . ARG A 1 248 ? 22.216 -2.819 -24.090 1.00 98.44 248 ARG A O 1
ATOM 1777 N N . TRP A 1 249 ? 24.429 -2.752 -24.523 1.00 98.56 249 TRP A N 1
ATOM 1778 C CA . TRP A 1 249 ? 24.340 -3.035 -25.954 1.00 98.56 249 TRP A CA 1
ATOM 1779 C C . TRP A 1 249 ? 25.062 -4.331 -26.311 1.00 98.56 249 TRP A C 1
ATOM 1781 O O . TRP A 1 249 ? 26.190 -4.561 -25.879 1.00 98.56 249 TRP A O 1
ATOM 1791 N N . ASN A 1 250 ? 24.423 -5.155 -27.136 1.00 98.25 250 ASN A N 1
ATOM 1792 C CA . ASN A 1 250 ? 25.003 -6.369 -27.696 1.00 98.25 250 ASN A CA 1
ATOM 1793 C C . ASN A 1 250 ? 25.183 -6.188 -29.202 1.00 98.25 250 ASN A C 1
ATOM 1795 O O . ASN A 1 250 ? 24.326 -6.576 -30.004 1.00 98.25 250 ASN A O 1
ATOM 1799 N N . GLY A 1 251 ? 26.300 -5.579 -29.593 1.00 97.75 251 GLY A N 1
ATOM 1800 C CA . GLY A 1 251 ? 26.566 -5.282 -30.994 1.00 97.75 251 GLY A CA 1
ATOM 1801 C C . GLY A 1 251 ? 26.693 -6.519 -31.883 1.00 97.75 251 GLY A C 1
ATOM 1802 O O . GLY A 1 251 ? 26.385 -6.440 -33.070 1.00 97.75 251 GLY A O 1
ATOM 1803 N N . SER A 1 252 ? 27.059 -7.681 -31.330 1.00 97.56 252 SER A N 1
ATOM 1804 C CA . SER A 1 252 ? 27.054 -8.944 -32.079 1.00 97.56 252 SER A CA 1
ATOM 1805 C C . SER A 1 252 ? 25.642 -9.385 -32.482 1.00 97.56 252 SER A C 1
ATOM 1807 O O . SER A 1 252 ? 25.454 -9.928 -33.569 1.00 97.56 252 SER A O 1
ATOM 1809 N N . VAL A 1 253 ? 24.644 -9.113 -31.633 1.00 97.88 253 VAL A N 1
ATOM 1810 C CA . VAL A 1 253 ? 23.239 -9.476 -31.857 1.00 97.88 253 VAL A CA 1
ATOM 1811 C C . VAL A 1 253 ? 22.544 -8.449 -32.747 1.00 97.88 253 VAL A C 1
ATOM 1813 O O . VAL A 1 253 ? 21.759 -8.827 -33.614 1.00 97.88 253 VAL A O 1
ATOM 1816 N N . ALA A 1 254 ? 22.847 -7.164 -32.554 1.00 97.06 254 ALA A N 1
ATOM 1817 C CA . ALA A 1 254 ? 22.324 -6.077 -33.382 1.00 97.06 254 ALA A CA 1
ATOM 1818 C C . ALA A 1 254 ? 22.969 -6.008 -34.776 1.00 97.06 254 ALA A C 1
ATOM 1820 O O . ALA A 1 254 ? 22.430 -5.375 -35.681 1.00 97.06 254 ALA A O 1
ATOM 1821 N N . GLY A 1 255 ? 24.128 -6.648 -34.957 1.00 97.00 255 GLY A N 1
ATOM 1822 C CA . GLY A 1 255 ? 24.898 -6.632 -36.200 1.00 97.00 255 GLY A CA 1
ATOM 1823 C C . GLY A 1 255 ? 25.795 -5.401 -36.371 1.00 97.00 255 GLY A C 1
ATOM 1824 O O . GLY A 1 255 ? 26.433 -5.265 -37.414 1.00 97.00 255 GLY A O 1
ATOM 1825 N N . PHE A 1 256 ? 25.868 -4.512 -35.374 1.00 97.75 256 PHE A N 1
ATOM 1826 C CA . PHE A 1 256 ? 26.742 -3.338 -35.375 1.00 97.75 256 PHE A CA 1
ATOM 1827 C C . PHE A 1 256 ? 27.068 -2.848 -33.957 1.00 97.75 256 PHE A C 1
ATOM 1829 O O . PHE A 1 256 ? 26.304 -3.042 -33.012 1.00 97.75 256 PHE A O 1
ATOM 1836 N N . GLN A 1 257 ? 28.212 -2.179 -33.818 1.00 98.38 257 GLN A N 1
ATOM 1837 C CA . GLN A 1 257 ? 28.583 -1.461 -32.598 1.00 98.38 257 GLN A CA 1
ATOM 1838 C C . GLN A 1 257 ? 28.103 -0.010 -32.659 1.00 98.38 257 GLN A C 1
ATOM 1840 O O . GLN A 1 257 ? 28.059 0.577 -33.740 1.00 98.38 257 GLN A O 1
ATOM 1845 N N . LEU A 1 258 ? 27.778 0.567 -31.503 1.00 98.25 258 LEU A N 1
ATOM 1846 C CA . LEU A 1 258 ? 27.386 1.966 -31.395 1.00 98.25 258 LEU A CA 1
ATOM 1847 C C . LEU A 1 258 ? 28.602 2.884 -31.533 1.00 98.25 258 LEU A C 1
ATOM 1849 O O . LEU A 1 258 ? 29.710 2.565 -31.091 1.00 98.25 258 LEU A O 1
ATOM 1853 N N . ALA A 1 259 ? 28.369 4.063 -32.092 1.00 98.00 259 ALA A N 1
ATOM 1854 C CA . ALA A 1 259 ? 29.296 5.181 -32.139 1.00 98.00 259 ALA A CA 1
ATOM 1855 C C . ALA A 1 259 ? 28.696 6.397 -31.418 1.00 98.00 259 ALA A C 1
ATOM 1857 O O . ALA A 1 259 ? 27.484 6.565 -31.356 1.00 98.00 259 ALA A O 1
ATOM 1858 N N . GLY A 1 260 ? 29.534 7.325 -30.942 1.00 96.69 260 GLY A N 1
ATOM 1859 C CA . GLY A 1 260 ? 29.061 8.524 -30.223 1.00 96.69 260 GLY A CA 1
ATOM 1860 C C . GLY A 1 260 ? 28.120 9.463 -31.004 1.00 96.69 260 GLY A C 1
ATOM 1861 O O . GLY A 1 260 ? 27.498 10.364 -30.429 1.00 96.69 260 GLY A O 1
ATOM 1862 N N . ILE A 1 261 ? 28.013 9.269 -32.322 1.00 96.69 261 ILE A N 1
ATOM 1863 C CA . ILE A 1 261 ? 27.066 9.988 -33.184 1.00 96.69 261 ILE A CA 1
ATOM 1864 C C . ILE A 1 261 ? 25.656 9.393 -33.146 1.00 96.69 261 ILE A C 1
ATOM 1866 O O . ILE A 1 261 ? 24.707 10.111 -33.458 1.00 96.69 261 ILE A O 1
ATOM 1870 N N . ASP A 1 262 ? 25.511 8.133 -32.731 1.00 98.50 262 ASP A N 1
ATOM 1871 C CA . ASP A 1 262 ? 24.209 7.498 -32.598 1.00 98.50 262 ASP A CA 1
ATOM 1872 C C . ASP A 1 262 ? 23.400 8.163 -31.479 1.00 98.50 262 ASP A C 1
ATOM 1874 O O . ASP A 1 262 ? 23.931 8.774 -30.533 1.00 98.50 262 ASP A O 1
ATOM 1878 N N . ARG A 1 263 ? 22.077 8.081 -31.618 1.00 98.19 263 ARG A N 1
ATOM 1879 C CA . ARG A 1 263 ? 21.124 8.691 -30.695 1.00 98.19 263 ARG A CA 1
ATOM 1880 C C . ARG A 1 263 ? 20.180 7.661 -30.117 1.00 98.19 263 ARG A C 1
ATOM 1882 O O . ARG A 1 263 ? 19.471 6.978 -30.849 1.00 98.19 263 ARG A O 1
ATOM 1889 N N . ILE A 1 264 ? 20.156 7.590 -28.792 1.00 98.62 264 ILE A N 1
ATOM 1890 C CA . ILE A 1 264 ? 19.325 6.665 -28.031 1.00 98.62 264 ILE A CA 1
ATOM 1891 C C . ILE A 1 264 ? 18.158 7.423 -27.408 1.00 98.62 264 ILE A C 1
ATOM 1893 O O . ILE A 1 264 ? 18.327 8.514 -26.861 1.00 98.62 264 ILE A O 1
ATOM 1897 N N . SER A 1 265 ? 16.968 6.836 -27.473 1.00 98.50 265 SER A N 1
ATOM 1898 C CA . SER A 1 265 ? 15.795 7.322 -26.742 1.00 98.50 265 SER A CA 1
ATOM 1899 C C . SER A 1 265 ? 15.119 6.173 -26.015 1.00 98.50 265 SER A C 1
ATOM 1901 O O . SER A 1 265 ? 15.038 5.076 -26.561 1.00 98.50 265 SER A O 1
ATOM 1903 N N . PHE A 1 266 ? 14.615 6.437 -24.811 1.00 98.12 266 PHE A N 1
ATOM 1904 C CA . PHE A 1 266 ? 13.760 5.520 -24.062 1.00 98.12 266 PHE A CA 1
ATOM 1905 C C . PHE A 1 266 ? 12.324 6.034 -24.092 1.00 98.12 266 PHE A C 1
ATOM 1907 O O . PHE A 1 266 ? 12.067 7.206 -23.802 1.00 98.12 266 PHE A O 1
ATOM 1914 N N . ASN A 1 267 ? 11.385 5.170 -24.454 1.00 97.19 267 ASN A N 1
ATOM 1915 C CA . ASN A 1 267 ? 9.952 5.422 -24.491 1.00 97.19 267 ASN A CA 1
ATOM 1916 C C . ASN A 1 267 ? 9.309 4.662 -23.330 1.00 97.19 267 ASN A C 1
ATOM 1918 O O . ASN A 1 267 ? 9.243 3.439 -23.361 1.00 97.19 267 ASN A O 1
ATOM 1922 N N . TYR A 1 268 ? 8.896 5.396 -22.297 1.00 96.75 268 TYR A N 1
ATOM 1923 C CA . TYR A 1 268 ? 8.220 4.852 -21.125 1.00 96.75 268 TYR A CA 1
ATOM 1924 C C . TYR A 1 268 ? 7.346 5.924 -20.471 1.00 96.75 268 TYR A C 1
ATOM 1926 O O . TYR A 1 268 ? 7.547 7.129 -20.682 1.00 96.75 268 TYR A O 1
ATOM 1934 N N . ASN A 1 269 ? 6.380 5.468 -19.681 1.00 95.69 269 ASN A N 1
ATOM 1935 C CA . ASN A 1 269 ? 5.529 6.325 -18.867 1.00 95.69 269 ASN A CA 1
ATOM 1936 C C . ASN A 1 269 ? 6.001 6.308 -17.413 1.00 95.69 269 ASN A C 1
ATOM 1938 O O . ASN A 1 269 ? 6.640 5.351 -16.987 1.00 95.69 269 ASN A O 1
ATOM 1942 N N . VAL A 1 270 ? 5.670 7.349 -16.657 1.00 92.62 270 VAL A N 1
ATOM 1943 C CA . VAL A 1 270 ? 5.967 7.479 -15.226 1.00 92.62 270 VAL A CA 1
ATOM 1944 C C . VAL A 1 270 ? 4.681 7.751 -14.459 1.00 92.62 270 VAL A C 1
ATOM 1946 O O . VAL A 1 270 ? 3.781 8.406 -14.989 1.00 92.62 270 VAL A O 1
ATOM 1949 N N . ASN A 1 271 ? 4.610 7.268 -13.221 1.00 88.06 271 ASN A N 1
ATOM 1950 C CA . ASN A 1 271 ? 3.551 7.663 -12.295 1.00 88.06 271 ASN A CA 1
ATOM 1951 C C . ASN A 1 271 ? 3.900 9.045 -11.724 1.00 88.06 271 ASN A C 1
ATOM 1953 O O . ASN A 1 271 ? 5.053 9.272 -11.341 1.00 88.06 271 ASN A O 1
ATOM 1957 N N . ILE A 1 272 ? 2.926 9.957 -11.717 1.00 70.00 272 ILE A N 1
ATOM 1958 C CA . ILE A 1 272 ? 3.041 11.305 -11.135 1.00 70.00 272 ILE A CA 1
ATOM 1959 C C . ILE A 1 272 ? 2.379 11.394 -9.769 1.00 70.00 272 ILE A C 1
ATOM 1961 O O . ILE A 1 272 ? 1.369 10.688 -9.564 1.00 70.00 272 ILE A O 1
#

Secondary structure (DSSP, 8-state):
-EE----------SS------------TT---EE-PPPGGGSPPTT-PPP---------------PPP------HHHHTTTT-SS---GGG-B-----SSS-----STT--STTBHHHHHHHHHHHHHTT------------S---S---TT-HHHHHHHHHHH---EEE--TTSSEEBPP--STTEESBSPPPSSPPPTT--EEEEETTEEP-B-SS--SS-SEEEESSTTSSPPPGGG--TT-EEEE-HHHHTS---TT-EEEEEEEEE-

pLDDT: mean 79.42, std 17.93, range [42.84, 98.69]

Organism: NCBI:txid412755

Foldseek 3Di:
DWAWDDDDDDDDDPDDDDDDDTDTDDDPPDPDDDDDDDPVNDDDPPDDDDDDDDDDDDDPPDPPPDPPPPPPPPVVVCVPPPHPDDPPQQQPFAPDDDPLWFFQQPDPSRDDSRRPVSVVVRVVVCVVLPVDPPPDDPPDDDDDDPPDPDPPDVVSVVVVCCVVPQPFAKDPPFWFAFFAWDDAFQPFGGPAWAAFAFDAVKDKWKDKQNHTWFEDQFDRPLGFKFKDQPSRPTGHGSRPRGTNITMTGHCVNVVHTGDRPITMGMIGTHGD

Sequence (272 aa):
MATVTGTQTSESILDKGVVLKGTALLTPGDATLSIPIPTNHQALVGRELEIIWEVDLEEESGAGVLPPVTDPPAHAPTHIRGGTDEIDGDQLDIDFLPTNYTPDTSPAEVTSTEHLTAHLKGIDDIIGTGGGVIASGVSVVTTAFDGALSAADTNVQLALETLDNAPAVPTSANKNMAASTTTTDNDQATGTAVAFTPAFDGHVEATVNGVPCRLGDGVKAGVECYFSGDSGATARLIRDIVAGDTMRWNGSVAGFQLAGIDRISFNYNVNI